Protein AF-A0A923D1Y5-F1 (afdb_monomer_lite)

Sequence (210 aa):
MLAHTSFVVGLPGESMETLEETKQFAGSLGSLYGYHFLAPFPGTTVREEVDRYDLEILTHDWSRYDANSAIVRTSALSPEQINAFVGEFEREINECWEKQVRGYHEKTNTYAEDLQVAGHFKMRFVYRLLSEDLIESLGSISLSGPALEDRGKIIEAAAEQLCLRLEAATDTDAALIYRTIRLFIDKGYINLRQDGKTLIWRWTHNNRVD

Secondary structure (DSSP, 8-state):
---EEEEEES-TT--HHHHHHHHHHHHHT-SEEEEEE----TTSHHHHTGGGSS-EE----GGG-SSSS--EE-SS--HHHHHHHHHHHHHHHHHHHHHHHHHHHHT-S-HHHHHHHHHHHHHHHHHHHHHTTHHHHH-EEE--SSPPS-HHHHHHHHHHHHHHHHHHHSS--HHHHHHHHHHHHHTTSEEEEEETTEEEEEE-S-TTT-

Radius of gyration: 24.77 Å; chains: 1; bounding box: 50×40×71 Å

pLDDT: mean 92.23, std 8.47, range [54.41, 98.19]

Foldseek 3Di:
DADEEEAEPQDFPDAPVVLVVVVVVVVVPRGHYAYFYDQQDPPDCCNVVVVVTQKDFQDPPPVPSPRLFHRMHGPHGDSVRRNVSRVVVVVVVVVVVVVLLVCLVVVNDDPVSVCVNLVVLLVVLVVCCVVVVLQQVQQKDFADDDDPPDPVVVVVVSLVSSLVSSVVVDPHDSVSSSVNSVVCVVQQQWDWDDDPRMIGIDGDPDSVPD

Structure (mmCIF, N/CA/C/O backbone):
data_AF-A0A923D1Y5-F1
#
_entry.id   AF-A0A923D1Y5-F1
#
loop_
_atom_site.group_PDB
_atom_site.id
_atom_site.type_symbol
_atom_site.label_atom_id
_atom_site.label_alt_id
_atom_site.label_comp_id
_atom_site.label_asym_id
_atom_site.label_entity_id
_atom_site.label_seq_id
_atom_site.pdbx_PDB_ins_code
_atom_site.Cartn_x
_atom_site.Cartn_y
_atom_site.Cartn_z
_atom_site.occupancy
_atom_site.B_iso_or_equiv
_atom_site.auth_seq_id
_atom_site.auth_comp_id
_atom_site.auth_asym_id
_atom_site.auth_atom_id
_atom_site.pdbx_PDB_model_num
ATOM 1 N N . MET A 1 1 ? -2.390 20.693 -6.293 1.00 56.69 1 MET A N 1
ATOM 2 C CA . MET A 1 1 ? -2.426 19.230 -6.487 1.00 56.69 1 MET A CA 1
ATOM 3 C C . MET A 1 1 ? -1.120 18.857 -7.160 1.00 56.69 1 MET A C 1
ATOM 5 O O . MET A 1 1 ? -0.858 19.407 -8.221 1.00 56.69 1 MET A O 1
ATOM 9 N N . LEU A 1 2 ? -0.272 18.056 -6.512 1.00 80.00 2 LEU A N 1
ATOM 10 C CA . LEU A 1 2 ? 0.917 17.502 -7.166 1.00 80.00 2 LEU A CA 1
ATOM 11 C C . LEU A 1 2 ? 0.462 16.360 -8.075 1.00 80.00 2 LEU A C 1
ATOM 13 O O . LEU A 1 2 ? -0.388 15.565 -7.675 1.00 80.00 2 LEU A O 1
ATOM 17 N N . ALA A 1 3 ? 0.974 16.315 -9.301 1.00 89.19 3 ALA A N 1
ATOM 18 C CA . ALA A 1 3 ? 0.728 15.189 -10.190 1.00 89.19 3 ALA A CA 1
ATOM 19 C C . ALA A 1 3 ? 1.466 13.947 -9.667 1.00 89.19 3 ALA A C 1
ATOM 21 O O . ALA A 1 3 ? 2.554 14.069 -9.098 1.00 89.19 3 ALA A O 1
ATOM 22 N N . HIS A 1 4 ? 0.861 12.778 -9.872 1.00 91.88 4 HIS A N 1
ATOM 23 C CA . HIS A 1 4 ? 1.494 11.480 -9.666 1.00 91.88 4 HIS A CA 1
ATOM 24 C C . HIS A 1 4 ? 1.732 10.860 -11.039 1.00 91.88 4 HIS A C 1
ATOM 26 O O . HIS A 1 4 ? 0.796 10.763 -11.834 1.00 91.88 4 HIS A O 1
ATOM 32 N N . THR A 1 5 ? 2.969 10.480 -11.325 1.00 94.81 5 THR A N 1
ATOM 33 C CA . THR A 1 5 ? 3.360 9.837 -12.579 1.00 94.81 5 THR A CA 1
ATOM 34 C C . THR A 1 5 ? 3.865 8.425 -12.306 1.00 94.81 5 THR A C 1
ATOM 36 O O . THR A 1 5 ? 4.404 8.126 -11.244 1.00 94.81 5 THR A O 1
ATOM 39 N N . SER A 1 6 ? 3.645 7.526 -13.257 1.00 95.12 6 SER A N 1
ATOM 40 C CA . SER A 1 6 ? 4.025 6.121 -13.135 1.00 95.12 6 SER A CA 1
ATOM 41 C C . SER A 1 6 ? 4.795 5.721 -14.378 1.00 95.12 6 SER A C 1
ATOM 43 O O . SER A 1 6 ? 4.352 5.992 -15.495 1.00 95.12 6 SER A O 1
ATOM 45 N N . PHE A 1 7 ? 5.932 5.071 -14.170 1.00 97.12 7 PHE A N 1
ATOM 46 C CA . PHE A 1 7 ? 6.800 4.557 -15.221 1.00 97.12 7 PHE A CA 1
ATOM 47 C C . PHE A 1 7 ? 6.816 3.034 -15.154 1.00 97.12 7 PHE A C 1
ATOM 49 O O . PHE A 1 7 ? 6.676 2.457 -14.076 1.00 97.12 7 PHE A O 1
ATOM 56 N N . VAL A 1 8 ? 6.954 2.377 -16.301 1.00 97.50 8 VAL A N 1
ATOM 57 C CA . VAL A 1 8 ? 7.008 0.913 -16.380 1.00 97.50 8 VAL A CA 1
ATOM 58 C C . VAL A 1 8 ? 8.407 0.504 -16.806 1.00 97.50 8 VAL A C 1
ATOM 60 O O . VAL A 1 8 ? 8.912 1.050 -17.779 1.00 97.50 8 VAL A O 1
ATOM 63 N N . VAL A 1 9 ? 8.995 -0.451 -16.088 1.00 98.12 9 VAL A N 1
ATOM 64 C CA . VAL A 1 9 ? 10.303 -1.052 -16.382 1.00 98.12 9 VAL A CA 1
ATOM 65 C C . VAL A 1 9 ? 10.142 -2.516 -16.800 1.00 98.12 9 VAL A C 1
ATOM 67 O O . VAL A 1 9 ? 9.154 -3.171 -16.464 1.00 98.12 9 VAL A O 1
ATOM 70 N N . GLY A 1 10 ? 11.119 -3.059 -17.511 1.00 96.75 10 GLY A N 1
ATOM 71 C CA . GLY A 1 10 ? 11.094 -4.376 -18.138 1.00 96.75 10 GLY A CA 1
ATOM 72 C C . GLY A 1 10 ? 10.307 -4.426 -19.449 1.00 96.75 10 GLY A C 1
ATOM 73 O O . GLY A 1 10 ? 9.784 -5.485 -19.789 1.00 96.75 10 GLY A O 1
ATOM 74 N N . LEU A 1 11 ? 10.162 -3.303 -20.163 1.00 97.56 11 LEU A N 1
ATOM 75 C CA . LEU A 1 11 ? 9.459 -3.268 -21.454 1.00 97.56 11 LEU A CA 1
ATOM 76 C C . LEU A 1 11 ? 10.272 -3.946 -22.581 1.00 97.56 11 LEU A C 1
ATOM 78 O O . LEU A 1 11 ? 11.498 -4.019 -22.491 1.00 97.56 11 LEU A O 1
ATOM 82 N N . PRO A 1 12 ? 9.625 -4.435 -23.664 1.00 97.25 12 PRO A N 1
ATOM 83 C CA . PRO A 1 12 ? 10.336 -5.014 -24.804 1.00 97.25 12 PRO A CA 1
ATOM 84 C C . PRO A 1 12 ? 11.435 -4.099 -25.352 1.00 97.25 12 PRO A C 1
ATOM 86 O O . PRO A 1 12 ? 11.162 -2.951 -25.703 1.00 97.25 12 PRO A O 1
ATOM 89 N N . GLY A 1 13 ? 12.652 -4.629 -25.483 1.00 96.44 13 GLY A N 1
ATOM 90 C CA . GLY A 1 13 ? 13.805 -3.902 -26.026 1.00 96.44 13 GLY A CA 1
ATOM 91 C C . GLY A 1 13 ? 14.433 -2.879 -25.074 1.00 96.44 13 GLY A C 1
ATOM 92 O O . GLY A 1 13 ? 15.349 -2.166 -25.478 1.00 96.44 13 GLY A O 1
ATOM 93 N N . GLU A 1 14 ? 13.962 -2.791 -23.828 1.00 97.88 14 GLU A N 1
ATOM 94 C CA . GLU A 1 14 ? 14.544 -1.907 -22.823 1.00 97.88 14 GLU A CA 1
ATOM 95 C C . GLU A 1 14 ? 15.965 -2.356 -22.441 1.00 97.88 14 GLU A C 1
ATOM 97 O O . GLU A 1 14 ? 16.265 -3.554 -22.351 1.00 97.88 14 GLU A O 1
ATOM 102 N N . SER A 1 15 ? 16.840 -1.375 -22.217 1.00 98.06 15 SER A N 1
ATOM 103 C CA . SER A 1 15 ? 18.241 -1.534 -21.831 1.00 98.06 15 SER A CA 1
ATOM 104 C C . SER A 1 15 ? 18.563 -0.703 -20.580 1.00 98.06 15 SER A C 1
ATOM 106 O O . SER A 1 15 ? 17.763 0.122 -20.134 1.00 98.06 15 SER A O 1
ATOM 108 N N . MET A 1 16 ? 19.762 -0.875 -20.011 1.00 97.81 16 MET A N 1
ATOM 109 C CA . MET A 1 16 ? 20.211 -0.020 -18.898 1.00 97.81 16 MET A CA 1
ATOM 110 C C . MET A 1 16 ? 20.292 1.463 -19.290 1.00 97.81 16 MET A C 1
ATOM 112 O O . MET A 1 16 ? 20.071 2.324 -18.446 1.00 97.81 16 MET A O 1
ATOM 116 N N . GLU A 1 17 ? 20.598 1.764 -20.555 1.00 98.19 17 GLU A N 1
ATOM 117 C CA . GLU A 1 17 ? 20.672 3.139 -21.062 1.00 98.19 17 GLU A CA 1
ATOM 118 C C . GLU A 1 17 ? 19.285 3.792 -21.062 1.00 98.19 17 GLU A C 1
ATOM 120 O O . GLU A 1 17 ? 19.114 4.873 -20.506 1.00 98.19 17 GLU A O 1
ATOM 125 N N . THR A 1 18 ? 18.265 3.098 -21.574 1.00 98.12 18 THR A N 1
ATOM 126 C CA . THR A 1 18 ? 16.892 3.627 -21.626 1.00 98.12 18 THR A CA 1
ATOM 127 C C . THR A 1 18 ? 16.240 3.719 -20.242 1.00 98.12 18 THR A C 1
ATOM 129 O O . THR A 1 18 ? 15.414 4.603 -20.000 1.00 98.12 18 THR A O 1
ATOM 132 N N . LEU A 1 19 ? 16.614 2.839 -19.303 1.00 97.88 19 LEU A N 1
ATOM 133 C CA . LEU A 1 19 ? 16.213 2.966 -17.896 1.00 97.88 19 LEU A CA 1
ATOM 134 C C . LEU A 1 19 ? 16.775 4.247 -17.268 1.00 97.88 19 LEU A C 1
ATOM 136 O O . LEU A 1 19 ? 16.053 4.969 -16.581 1.00 97.88 19 LEU A O 1
ATOM 140 N N . GLU A 1 20 ? 18.041 4.562 -17.537 1.00 97.56 20 GLU A N 1
ATOM 141 C CA . GLU A 1 20 ? 18.672 5.783 -17.038 1.00 97.56 20 GLU A CA 1
ATOM 142 C C . GLU A 1 20 ? 18.068 7.044 -17.682 1.00 97.56 20 GLU A C 1
ATOM 144 O O . GLU A 1 20 ? 17.786 8.018 -16.983 1.00 97.56 20 GLU A O 1
ATOM 149 N N . GLU A 1 21 ? 17.760 7.017 -18.982 1.00 98.06 21 GLU A N 1
ATOM 150 C CA . GLU A 1 21 ? 16.993 8.085 -19.642 1.00 98.06 21 GLU A CA 1
ATOM 151 C C . GLU A 1 21 ? 15.619 8.286 -18.983 1.00 98.06 21 GLU A C 1
ATOM 153 O O . GLU A 1 21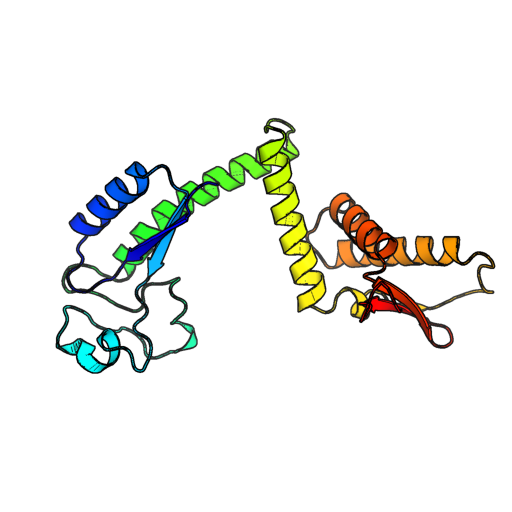 ? 15.200 9.420 -18.730 1.00 98.06 21 GLU A O 1
ATOM 158 N N . THR A 1 22 ? 14.935 7.189 -18.639 1.00 97.25 22 THR A N 1
ATOM 159 C CA . THR A 1 22 ? 13.650 7.229 -17.929 1.00 97.25 22 THR A CA 1
ATOM 160 C C . THR A 1 22 ? 13.806 7.838 -16.537 1.00 97.25 22 THR A C 1
ATOM 162 O O . THR A 1 22 ? 12.997 8.689 -16.165 1.00 97.25 22 THR A O 1
ATOM 165 N N . LYS A 1 23 ? 14.861 7.483 -15.790 1.00 96.31 23 LYS A N 1
ATOM 166 C CA . LYS A 1 23 ? 15.178 8.073 -14.477 1.00 96.31 23 LYS A CA 1
ATOM 167 C C . LYS A 1 23 ? 15.363 9.581 -14.565 1.00 96.31 23 LYS A C 1
ATOM 169 O O . LYS A 1 23 ? 14.758 10.329 -13.793 1.00 96.31 23 LYS A O 1
ATOM 174 N N . GLN A 1 24 ? 16.154 10.035 -15.533 1.00 97.06 24 GLN A N 1
ATOM 175 C CA . GLN A 1 24 ? 16.403 11.457 -15.758 1.00 97.06 24 GLN A CA 1
ATOM 176 C C . GLN A 1 24 ? 15.120 12.196 -16.142 1.00 97.06 24 GLN A C 1
ATOM 178 O O . GLN A 1 24 ? 14.827 13.262 -15.593 1.00 97.06 24 GLN A O 1
ATOM 183 N N . PHE A 1 25 ? 14.317 11.613 -17.035 1.00 97.25 25 PHE A N 1
ATOM 184 C CA . PHE A 1 25 ? 13.044 12.194 -17.435 1.00 97.25 25 PHE A CA 1
ATOM 185 C C . PHE A 1 25 ? 12.065 12.276 -16.260 1.00 97.25 25 PHE A C 1
ATOM 187 O O . PHE A 1 25 ? 11.550 13.360 -15.989 1.00 97.25 25 PHE A O 1
ATOM 194 N N . ALA A 1 26 ? 11.865 11.189 -15.513 1.00 95.50 26 ALA A N 1
ATOM 195 C CA . ALA A 1 26 ? 10.986 11.139 -14.347 1.00 95.50 26 ALA A CA 1
ATOM 196 C C . ALA A 1 26 ? 11.365 12.195 -13.295 1.00 95.50 26 ALA A C 1
ATOM 198 O O . ALA A 1 26 ? 10.513 12.972 -12.856 1.00 95.50 26 ALA A O 1
ATOM 199 N N . GLY A 1 27 ? 12.659 12.297 -12.969 1.00 93.31 27 GLY A N 1
ATOM 200 C CA . GLY A 1 27 ? 13.184 13.305 -12.045 1.00 93.31 27 GLY A CA 1
ATOM 201 C C . GLY A 1 27 ? 12.993 14.749 -12.526 1.00 93.31 27 GLY A C 1
ATOM 202 O O . GLY A 1 27 ? 12.816 15.654 -11.710 1.00 93.31 27 GLY A O 1
ATOM 203 N N . SER A 1 28 ? 12.963 14.979 -13.843 1.00 95.50 28 SER A N 1
ATOM 204 C CA . SER A 1 28 ? 12.782 16.313 -14.434 1.00 95.50 28 SER A CA 1
ATOM 205 C C . SER A 1 28 ? 11.349 16.858 -14.349 1.00 95.50 28 SER A C 1
ATOM 207 O O . SER A 1 28 ? 11.150 18.068 -14.459 1.00 95.50 28 SER A O 1
ATOM 209 N N . LEU A 1 29 ? 10.343 16.000 -14.130 1.00 94.25 29 LEU A N 1
ATOM 210 C CA . LEU A 1 29 ? 8.926 16.387 -14.193 1.00 94.25 29 LEU A CA 1
ATOM 211 C C . LEU A 1 29 ? 8.441 17.200 -12.986 1.00 94.25 29 LEU A C 1
ATOM 213 O O . LEU A 1 29 ? 7.374 17.813 -13.049 1.00 94.25 29 LEU A O 1
ATOM 217 N N . GLY A 1 30 ? 9.175 17.181 -11.868 1.00 89.25 30 GLY A N 1
ATOM 218 C CA . GLY A 1 30 ? 8.739 17.819 -10.620 1.00 89.25 30 GLY A CA 1
ATOM 219 C C . GLY A 1 30 ? 7.449 17.221 -10.031 1.00 89.25 30 GLY A C 1
ATOM 220 O O . GLY A 1 30 ? 6.784 17.862 -9.216 1.00 89.25 30 GLY A O 1
ATOM 221 N N . SER A 1 31 ? 7.069 16.014 -10.462 1.00 91.06 31 SER A N 1
ATOM 222 C CA . SER A 1 31 ? 5.936 15.238 -9.950 1.00 91.06 31 SER A CA 1
ATOM 223 C C . SER A 1 31 ? 6.387 14.222 -8.905 1.00 91.06 31 SER A C 1
ATOM 225 O O . SER A 1 31 ? 7.548 13.822 -8.885 1.00 91.06 31 SER A O 1
ATOM 227 N N . LEU A 1 32 ? 5.450 13.729 -8.093 1.00 89.12 32 LEU A N 1
ATOM 228 C CA . LEU A 1 32 ? 5.670 12.465 -7.392 1.00 89.12 32 LEU A CA 1
ATOM 229 C C . LEU A 1 32 ? 5.643 11.346 -8.432 1.00 89.12 32 LEU A C 1
ATOM 231 O O . LEU A 1 32 ? 4.767 11.355 -9.296 1.00 89.12 32 LEU A O 1
ATOM 235 N N . TYR A 1 33 ? 6.589 10.414 -8.374 1.00 94.19 33 TYR A N 1
ATOM 236 C CA . TYR A 1 33 ? 6.649 9.325 -9.340 1.00 94.19 33 TYR A CA 1
ATOM 237 C C . TYR A 1 33 ? 7.008 7.989 -8.706 1.00 94.19 33 TYR A C 1
ATOM 239 O O . TYR A 1 33 ? 7.434 7.939 -7.555 1.00 94.19 33 TYR A O 1
ATOM 247 N N . GLY A 1 34 ? 6.790 6.912 -9.454 1.00 95.00 34 GLY A N 1
ATOM 248 C CA . GLY A 1 34 ? 7.191 5.563 -9.080 1.00 95.00 34 GLY A CA 1
ATOM 249 C C . GLY A 1 34 ? 7.359 4.665 -10.299 1.00 95.00 34 GLY A C 1
ATOM 250 O O . GLY A 1 34 ? 6.894 4.996 -11.395 1.00 95.00 34 GLY A O 1
ATOM 251 N N . TYR A 1 35 ? 8.022 3.532 -10.090 1.00 96.88 35 TYR A N 1
ATOM 252 C CA . TYR A 1 35 ? 8.225 2.506 -11.106 1.00 96.88 35 TYR A CA 1
ATOM 253 C C . TYR A 1 35 ? 7.350 1.289 -10.820 1.00 96.88 35 TYR A C 1
ATOM 255 O O . TYR A 1 35 ? 7.176 0.897 -9.669 1.00 96.88 35 TYR A O 1
ATOM 263 N N . HIS A 1 36 ? 6.838 0.678 -11.880 1.00 97.19 36 HIS A N 1
ATOM 264 C CA . HIS A 1 36 ? 6.169 -0.614 -11.844 1.00 97.19 36 HIS A CA 1
ATOM 265 C C . HIS A 1 36 ? 6.858 -1.569 -12.807 1.00 97.19 36 HIS A C 1
ATOM 267 O O . HIS A 1 36 ? 7.295 -1.177 -13.887 1.00 97.19 36 HIS A O 1
ATOM 273 N N . PHE A 1 37 ? 6.930 -2.838 -12.435 1.00 98.12 37 PHE A N 1
ATOM 274 C CA . PHE A 1 37 ? 7.492 -3.864 -13.302 1.00 98.12 37 PHE A CA 1
ATOM 275 C C . PHE A 1 37 ? 6.450 -4.297 -14.329 1.00 98.12 37 PHE A C 1
ATOM 277 O O . PHE A 1 37 ? 5.272 -4.466 -14.001 1.00 98.12 37 PHE A O 1
ATOM 284 N N . LEU A 1 38 ? 6.872 -4.520 -15.573 1.00 97.88 38 LEU A N 1
ATOM 285 C CA . LEU A 1 38 ? 6.014 -5.128 -16.578 1.00 97.88 38 LEU A CA 1
ATOM 286 C C . LEU A 1 38 ? 5.562 -6.512 -16.089 1.00 97.88 38 LEU A C 1
ATOM 288 O O . LEU A 1 38 ? 6.369 -7.428 -15.923 1.00 97.88 38 LEU A O 1
ATOM 292 N N . ALA A 1 39 ? 4.249 -6.670 -15.933 1.00 97.31 39 ALA A N 1
ATOM 293 C CA . ALA A 1 39 ? 3.597 -7.942 -15.653 1.00 97.31 39 ALA A CA 1
ATOM 294 C C . ALA A 1 39 ? 2.682 -8.323 -16.836 1.00 97.31 39 ALA A C 1
ATOM 296 O O . ALA A 1 39 ? 1.572 -7.797 -16.947 1.00 97.31 39 ALA A O 1
ATOM 297 N N . PRO A 1 40 ? 3.120 -9.216 -17.748 1.00 96.38 40 PRO A N 1
ATOM 298 C CA . PRO A 1 40 ? 2.323 -9.638 -18.904 1.00 96.38 40 PRO A CA 1
ATOM 299 C C . PRO A 1 40 ? 1.125 -10.513 -18.498 1.00 96.38 40 PRO A C 1
ATOM 301 O O . PRO A 1 40 ? 1.198 -11.744 -18.507 1.00 96.38 40 PRO A O 1
ATOM 304 N N . PHE A 1 41 ? 0.009 -9.893 -18.115 1.00 95.75 41 PHE A N 1
ATOM 305 C CA . PHE A 1 41 ? -1.186 -10.616 -17.672 1.00 95.75 41 PHE A CA 1
ATOM 306 C C . PHE A 1 41 ? -1.819 -11.467 -18.791 1.00 95.75 41 PHE A C 1
ATOM 308 O O . PHE A 1 41 ? -1.736 -11.099 -19.968 1.00 95.75 41 PHE A O 1
ATOM 315 N N . PRO A 1 42 ? -2.488 -12.587 -18.450 1.00 93.31 42 PRO A N 1
ATOM 316 C CA . PRO A 1 42 ? -3.233 -13.402 -19.413 1.00 93.31 42 PRO A CA 1
ATOM 317 C C . PRO A 1 42 ? -4.227 -12.584 -20.237 1.00 93.31 42 PRO A C 1
ATOM 319 O O . PRO A 1 42 ? -4.926 -11.728 -19.694 1.00 93.31 42 PRO A O 1
ATOM 322 N N . GLY A 1 43 ? -4.307 -12.859 -21.540 1.00 95.31 43 GLY A N 1
ATOM 323 C CA . GLY A 1 43 ? -5.193 -12.148 -22.464 1.00 95.31 43 GLY A CA 1
ATOM 324 C C . GLY A 1 43 ? -4.670 -10.789 -22.942 1.00 95.31 43 GLY A C 1
ATOM 325 O O . GLY A 1 43 ? -5.335 -10.138 -23.746 1.00 95.31 43 GLY A O 1
ATOM 326 N N . THR A 1 44 ? -3.489 -10.351 -22.490 1.00 96.00 44 THR A N 1
ATOM 327 C CA . THR A 1 44 ? -2.814 -9.168 -23.048 1.00 96.00 44 THR A CA 1
ATOM 328 C C . THR A 1 44 ? -1.971 -9.548 -24.261 1.00 96.00 44 THR A C 1
ATOM 330 O O . THR A 1 44 ? -1.321 -10.589 -24.268 1.00 96.00 44 THR A O 1
ATOM 333 N N . THR A 1 45 ? -1.905 -8.681 -25.275 1.00 97.12 45 THR A N 1
ATOM 334 C CA . THR A 1 45 ? -1.103 -8.942 -26.486 1.00 97.12 45 THR A CA 1
ATOM 335 C C . THR A 1 45 ? 0.365 -9.223 -26.164 1.00 97.12 45 THR A C 1
ATOM 337 O O . THR A 1 45 ? 0.951 -10.134 -26.734 1.00 97.12 45 THR A O 1
ATOM 340 N N . VAL A 1 46 ? 0.947 -8.498 -25.202 1.00 95.81 46 VAL A N 1
ATOM 341 C CA . VAL A 1 46 ? 2.344 -8.697 -24.778 1.00 95.81 46 VAL A CA 1
ATOM 342 C C . VAL A 1 46 ? 2.596 -10.093 -24.191 1.00 95.81 46 VAL A C 1
ATOM 344 O O . VAL A 1 46 ? 3.701 -10.613 -24.309 1.00 95.81 46 VAL A O 1
ATOM 347 N N . ARG A 1 47 ? 1.579 -10.724 -23.587 1.00 96.12 47 ARG A N 1
ATOM 348 C CA . ARG A 1 47 ? 1.657 -12.099 -23.077 1.00 96.12 47 ARG A CA 1
ATOM 349 C C . ARG A 1 47 ? 1.397 -13.128 -24.169 1.00 96.12 47 ARG A C 1
ATOM 351 O O . ARG A 1 47 ? 2.176 -14.066 -24.298 1.00 96.12 47 ARG A O 1
ATOM 358 N N . GLU A 1 48 ? 0.299 -12.967 -24.905 1.00 97.25 48 GLU A N 1
ATOM 359 C CA . GLU A 1 48 ? -0.157 -13.949 -25.899 1.00 97.25 48 GLU A CA 1
ATOM 360 C C . GLU A 1 48 ? 0.782 -14.028 -27.108 1.00 97.25 48 GLU A C 1
ATOM 362 O O . GLU A 1 48 ? 0.902 -15.073 -27.741 1.00 97.25 48 GLU A O 1
ATOM 367 N N . GLU A 1 49 ? 1.481 -12.935 -27.409 1.00 97.00 49 GLU A N 1
ATOM 368 C CA . GLU A 1 49 ? 2.410 -12.838 -28.530 1.00 97.00 49 GLU A CA 1
ATOM 369 C C . GLU A 1 49 ? 3.852 -12.574 -28.069 1.00 97.00 49 GLU A C 1
ATOM 371 O O . GLU A 1 49 ? 4.613 -11.918 -28.777 1.00 97.00 49 GLU A O 1
ATOM 376 N N . VAL A 1 50 ? 4.238 -13.072 -26.885 1.00 96.56 50 VAL A N 1
ATOM 377 C CA . VAL A 1 50 ? 5.553 -12.798 -26.269 1.00 96.56 50 VAL A CA 1
ATOM 378 C C . VAL A 1 50 ? 6.732 -13.077 -27.211 1.00 96.56 50 VAL A C 1
ATOM 380 O O . VAL A 1 50 ? 7.640 -12.258 -27.290 1.00 96.56 50 VAL A O 1
ATOM 383 N N . ASP A 1 51 ? 6.665 -14.146 -28.011 1.00 96.19 51 ASP A N 1
ATOM 384 C CA . ASP A 1 51 ? 7.720 -14.545 -28.957 1.00 96.19 51 ASP A CA 1
ATOM 385 C C . ASP A 1 51 ? 7.979 -13.509 -30.071 1.00 96.19 51 ASP A C 1
ATOM 387 O O . ASP A 1 51 ? 8.981 -13.584 -30.783 1.00 96.19 51 ASP A O 1
ATOM 391 N N . ARG A 1 52 ? 7.068 -12.544 -30.267 1.00 97.56 52 ARG A N 1
ATOM 392 C CA . ARG A 1 52 ? 7.228 -11.440 -31.229 1.00 97.56 52 ARG A CA 1
ATOM 393 C C . ARG A 1 52 ? 7.996 -10.252 -30.655 1.00 97.56 52 ARG A C 1
ATOM 395 O O . ARG A 1 52 ? 8.306 -9.322 -31.401 1.00 97.56 52 ARG A O 1
ATOM 402 N N . TYR A 1 53 ? 8.252 -10.254 -29.354 1.00 97.50 53 TYR A N 1
ATOM 403 C CA . TYR A 1 53 ? 8.876 -9.169 -28.618 1.00 97.50 53 TYR A CA 1
ATOM 404 C C . TYR A 1 53 ? 10.234 -9.609 -28.077 1.00 97.50 53 TYR A C 1
ATOM 406 O O . TYR A 1 53 ? 10.496 -10.795 -27.901 1.00 97.50 53 TYR A O 1
ATOM 414 N N . ASP A 1 54 ? 11.097 -8.641 -27.770 1.00 97.81 54 ASP A N 1
ATOM 415 C CA . ASP A 1 54 ? 12.319 -8.904 -27.010 1.00 97.81 54 ASP A CA 1
ATOM 416 C C . ASP A 1 54 ? 11.990 -9.079 -25.518 1.00 97.81 54 ASP A C 1
ATOM 418 O O . ASP A 1 54 ? 12.276 -8.210 -24.693 1.00 97.81 54 ASP A O 1
ATOM 422 N N . LEU A 1 55 ? 11.286 -10.169 -25.206 1.00 97.94 55 LEU A N 1
ATOM 423 C CA . LEU A 1 55 ? 10.853 -10.534 -23.866 1.00 97.94 55 LEU A CA 1
ATOM 424 C C . LEU A 1 55 ? 10.868 -12.046 -23.668 1.00 97.94 55 LEU A C 1
ATOM 426 O O . LEU A 1 55 ? 10.385 -12.811 -24.495 1.00 97.94 55 LEU A O 1
ATOM 430 N N . GLU A 1 56 ? 11.307 -12.463 -22.489 1.00 97.88 56 GLU A N 1
ATOM 431 C CA . GLU A 1 56 ? 11.087 -13.809 -21.975 1.00 97.88 56 GLU A CA 1
ATOM 432 C C . GLU A 1 56 ? 10.397 -13.732 -20.618 1.00 97.88 56 GLU A C 1
ATOM 434 O O . GLU A 1 56 ? 10.804 -12.969 -19.741 1.00 97.88 56 GLU A O 1
ATOM 439 N N . ILE A 1 57 ? 9.351 -14.538 -20.442 1.00 97.75 57 ILE A N 1
ATOM 440 C CA . ILE A 1 57 ? 8.580 -14.600 -19.201 1.00 97.75 57 ILE A CA 1
ATOM 441 C C . ILE A 1 57 ? 9.128 -15.732 -18.337 1.00 97.75 57 ILE A C 1
ATOM 443 O O . ILE A 1 57 ? 9.134 -16.892 -18.738 1.00 97.75 57 ILE A O 1
ATOM 447 N N . LEU A 1 58 ? 9.573 -15.384 -17.132 1.00 97.69 58 LEU A N 1
ATOM 448 C CA . LEU A 1 58 ? 10.394 -16.243 -16.274 1.00 97.69 58 LEU A CA 1
ATOM 449 C C . LEU A 1 58 ? 9.577 -17.131 -15.330 1.00 97.69 58 LEU A C 1
ATOM 451 O O . LEU A 1 58 ? 10.122 -18.007 -14.659 1.00 97.69 58 LEU A O 1
ATOM 455 N N . THR A 1 59 ? 8.274 -16.885 -15.211 1.00 96.38 59 THR A N 1
ATOM 456 C CA . THR A 1 59 ? 7.398 -17.644 -14.320 1.00 96.38 59 THR A CA 1
ATOM 457 C C . THR A 1 59 ? 5.961 -17.663 -14.830 1.00 96.38 59 THR A C 1
ATOM 459 O O . THR A 1 59 ? 5.519 -16.757 -15.526 1.00 96.38 59 THR A O 1
ATOM 462 N N . HIS A 1 60 ? 5.232 -18.717 -14.470 1.00 95.00 60 HIS A N 1
ATOM 463 C CA . HIS A 1 60 ? 3.785 -18.851 -14.660 1.00 95.00 60 HIS A CA 1
ATOM 464 C C . HIS A 1 60 ? 3.048 -18.907 -13.311 1.00 95.00 60 HIS A C 1
ATOM 466 O O . HIS A 1 60 ? 1.865 -19.237 -13.258 1.00 95.00 60 HIS A O 1
ATOM 472 N N . ASP A 1 61 ? 3.753 -18.620 -12.214 1.00 95.69 61 ASP A N 1
ATOM 473 C CA . ASP A 1 61 ? 3.157 -18.491 -10.892 1.00 95.69 61 ASP A CA 1
ATOM 474 C C . ASP A 1 6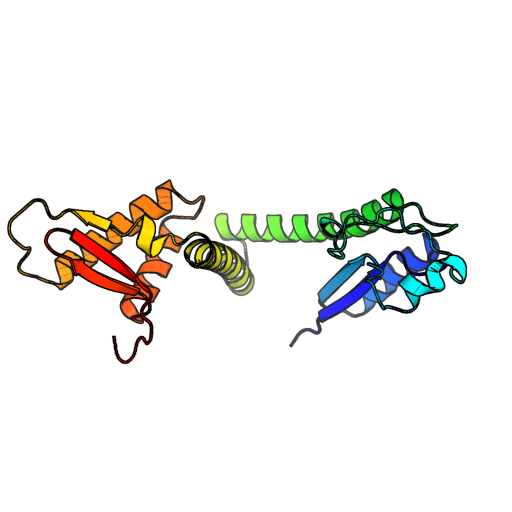1 ? 2.422 -17.152 -10.798 1.00 95.69 61 ASP A C 1
ATOM 476 O O . ASP A 1 61 ? 3.039 -16.095 -10.671 1.00 95.69 61 ASP A O 1
ATOM 480 N N . TRP A 1 62 ? 1.093 -17.203 -10.861 1.00 94.44 62 TRP A N 1
ATOM 481 C CA . TRP A 1 62 ? 0.231 -16.022 -10.837 1.00 94.44 62 TRP A CA 1
ATOM 482 C C . TRP A 1 62 ? 0.359 -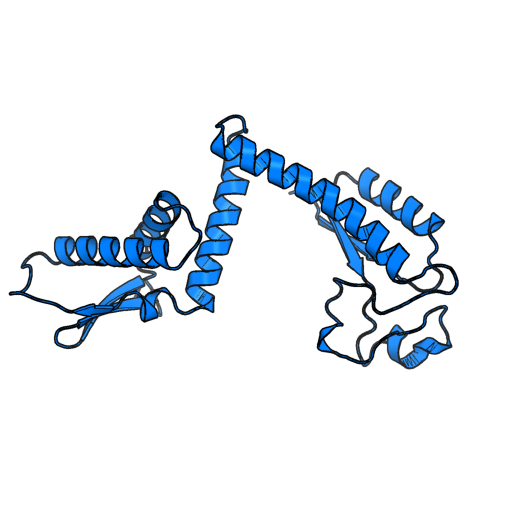15.187 -9.563 1.00 94.44 62 TRP A C 1
ATOM 484 O O . TRP A 1 62 ? 0.079 -13.992 -9.610 1.00 94.44 62 TRP A O 1
ATOM 494 N N . SER A 1 63 ? 0.821 -15.770 -8.451 1.00 94.31 63 SER A N 1
ATOM 495 C CA . SER A 1 63 ? 1.068 -15.013 -7.218 1.00 94.31 63 SER A CA 1
ATOM 496 C C . SER A 1 63 ? 2.195 -13.985 -7.368 1.00 94.31 63 SER A C 1
ATOM 498 O O . SER A 1 63 ? 2.259 -13.038 -6.592 1.00 94.31 63 SER A O 1
ATOM 500 N N . ARG A 1 64 ? 3.047 -14.137 -8.393 1.00 95.25 64 ARG A N 1
ATOM 501 C CA . ARG A 1 64 ? 4.159 -13.229 -8.702 1.00 95.25 64 ARG A CA 1
ATOM 502 C C . ARG A 1 64 ? 3.809 -12.123 -9.700 1.00 95.25 64 ARG A C 1
ATOM 504 O O . ARG A 1 64 ? 4.659 -11.293 -10.001 1.00 95.25 64 ARG A O 1
ATOM 511 N N . TYR A 1 65 ? 2.593 -12.100 -10.244 1.00 95.75 65 TYR A N 1
ATOM 512 C CA . TYR A 1 65 ? 2.148 -11.071 -11.192 1.00 95.75 65 TYR A CA 1
ATOM 513 C C . TYR A 1 65 ? 1.587 -9.853 -10.441 1.00 95.75 65 TYR A C 1
ATOM 515 O O . TYR A 1 65 ? 0.423 -9.488 -10.593 1.00 95.75 65 TYR A O 1
ATOM 523 N N . ASP A 1 66 ? 2.418 -9.245 -9.598 1.00 93.56 66 ASP A N 1
ATOM 524 C CA . ASP A 1 66 ? 2.055 -8.148 -8.691 1.00 93.56 66 ASP A CA 1
ATOM 525 C C . ASP A 1 66 ? 2.554 -6.767 -9.154 1.00 93.56 66 ASP A C 1
ATOM 527 O O . ASP A 1 66 ? 2.236 -5.760 -8.525 1.00 93.56 66 ASP A O 1
ATOM 531 N N . ALA A 1 67 ? 3.312 -6.727 -10.257 1.00 94.75 67 ALA A N 1
ATOM 532 C CA . ALA A 1 67 ? 4.002 -5.546 -10.782 1.00 94.75 67 ALA A CA 1
ATOM 533 C C . ALA A 1 67 ? 5.009 -4.900 -9.803 1.00 94.75 67 ALA A C 1
ATOM 535 O O . ALA A 1 67 ? 5.395 -3.746 -10.001 1.00 94.75 67 ALA A O 1
ATOM 536 N N . ASN A 1 68 ? 5.469 -5.654 -8.797 1.00 93.94 68 ASN A N 1
ATOM 537 C CA . ASN A 1 68 ? 6.430 -5.227 -7.772 1.00 93.94 68 ASN A CA 1
ATOM 538 C C . ASN A 1 68 ? 7.762 -5.989 -7.842 1.00 93.94 68 ASN A C 1
ATOM 540 O O . ASN A 1 68 ? 8.684 -5.695 -7.088 1.00 93.94 68 ASN A O 1
ATOM 544 N N . SER A 1 69 ? 7.877 -6.981 -8.725 1.00 95.56 69 SER A N 1
ATOM 545 C CA . SER A 1 69 ? 9.136 -7.679 -8.972 1.00 95.56 69 SER A CA 1
ATOM 546 C C . SER A 1 69 ? 9.288 -8.061 -10.439 1.00 95.56 69 SER A C 1
ATOM 548 O O . SER A 1 69 ? 8.307 -8.296 -11.149 1.00 95.56 69 SER A O 1
ATOM 550 N N . ALA A 1 70 ? 10.534 -8.147 -10.906 1.00 97.12 70 ALA A N 1
ATOM 551 C CA . ALA A 1 70 ? 10.801 -8.568 -12.274 1.00 97.12 70 ALA A CA 1
ATOM 552 C C . ALA A 1 70 ? 10.434 -10.050 -12.478 1.00 97.12 70 ALA A C 1
ATOM 554 O O . ALA A 1 70 ? 11.035 -10.955 -11.888 1.00 97.12 70 ALA A O 1
ATOM 555 N N . ILE A 1 71 ? 9.460 -10.294 -13.358 1.00 97.75 71 ILE A N 1
ATOM 556 C CA . ILE A 1 71 ? 9.069 -11.630 -13.845 1.00 97.75 71 ILE A CA 1
ATOM 557 C C . ILE A 1 71 ? 9.374 -11.832 -15.334 1.00 97.75 71 ILE A C 1
ATOM 559 O O . ILE A 1 71 ? 9.003 -12.854 -15.915 1.00 97.75 71 ILE A O 1
ATOM 563 N N . VAL A 1 72 ? 10.049 -10.861 -15.944 1.00 97.62 72 VAL A N 1
ATOM 564 C CA . VAL A 1 72 ? 10.476 -10.873 -17.342 1.00 97.62 72 VAL A CA 1
ATOM 565 C C . VAL A 1 72 ? 11.955 -10.521 -17.454 1.00 97.62 72 VAL A C 1
ATOM 567 O O . VAL A 1 72 ? 12.534 -9.943 -16.531 1.00 97.62 72 VAL A O 1
ATOM 570 N N . ARG A 1 73 ? 12.549 -10.844 -18.600 1.00 97.88 73 ARG A N 1
ATOM 571 C CA . ARG A 1 73 ? 13.847 -10.319 -19.035 1.00 97.88 73 ARG A CA 1
ATOM 572 C C . ARG A 1 73 ? 13.789 -9.883 -20.493 1.00 97.88 73 ARG A C 1
ATOM 574 O O . ARG A 1 73 ? 12.973 -10.418 -21.242 1.00 97.88 73 ARG A O 1
ATOM 581 N N . THR A 1 74 ? 14.673 -8.973 -20.882 1.00 98.12 74 THR A N 1
ATOM 582 C CA . THR A 1 74 ? 14.930 -8.631 -22.291 1.00 98.12 74 THR A CA 1
ATOM 583 C C . THR A 1 74 ? 16.267 -9.241 -22.719 1.00 98.12 74 THR A C 1
ATOM 585 O O . THR A 1 74 ? 17.003 -9.792 -21.893 1.00 98.12 74 THR A O 1
ATOM 588 N N . SER A 1 75 ? 16.628 -9.136 -23.997 1.00 97.44 75 SER A N 1
ATOM 589 C CA . SER A 1 75 ? 17.971 -9.499 -24.465 1.00 97.44 75 SER A CA 1
ATOM 590 C C . SER A 1 75 ? 19.084 -8.664 -23.815 1.00 97.44 75 SER A C 1
ATOM 592 O O . SER A 1 75 ? 20.218 -9.135 -23.711 1.00 97.44 75 SER A O 1
ATOM 594 N N . ALA A 1 76 ? 18.767 -7.445 -23.361 1.00 97.94 76 ALA A N 1
ATOM 595 C CA . ALA A 1 76 ? 19.718 -6.476 -22.818 1.00 97.94 76 ALA A CA 1
ATOM 596 C C . ALA A 1 76 ? 19.651 -6.305 -21.287 1.00 97.94 76 ALA A C 1
ATOM 598 O O . ALA A 1 76 ? 20.580 -5.739 -20.707 1.00 97.94 76 ALA A O 1
ATOM 599 N N . LEU A 1 77 ? 18.584 -6.775 -20.631 1.00 97.69 77 LEU A N 1
ATOM 600 C CA . LEU A 1 77 ? 18.357 -6.624 -19.192 1.00 97.69 77 LEU A CA 1
ATOM 601 C C . LEU A 1 77 ? 17.986 -7.943 -18.525 1.00 97.69 77 LEU A C 1
ATOM 603 O O . LEU A 1 77 ? 16.990 -8.585 -18.867 1.00 97.69 77 LEU A O 1
ATOM 607 N N . SER A 1 78 ? 18.748 -8.291 -17.490 1.00 98.06 78 SER A N 1
ATOM 608 C CA . SER A 1 78 ? 18.395 -9.359 -16.560 1.00 98.06 78 SER A CA 1
ATOM 609 C C . SER A 1 78 ? 17.335 -8.889 -15.548 1.00 98.06 78 SER A C 1
ATOM 611 O O . SER A 1 78 ? 17.260 -7.695 -15.235 1.00 98.06 78 SER A O 1
ATOM 613 N N . PRO A 1 79 ? 16.535 -9.805 -14.970 1.00 97.62 79 PRO A N 1
ATOM 614 C CA . PRO A 1 79 ? 15.567 -9.446 -13.935 1.00 97.62 79 PRO A CA 1
ATOM 615 C C . PRO A 1 79 ? 16.250 -8.841 -12.697 1.00 97.62 79 PRO A C 1
ATOM 617 O O . PRO A 1 79 ? 15.683 -7.966 -12.047 1.00 97.62 79 PRO A O 1
ATOM 620 N N . GLU A 1 80 ? 17.480 -9.248 -12.372 1.00 98.19 80 GLU A N 1
ATOM 621 C CA . GLU A 1 80 ? 18.267 -8.674 -11.274 1.00 98.19 80 GLU A CA 1
ATOM 622 C C . GLU A 1 80 ? 18.626 -7.210 -11.533 1.00 98.19 80 GLU A C 1
ATOM 624 O O . GLU A 1 80 ? 18.560 -6.409 -10.607 1.00 98.19 80 GLU A O 1
ATOM 629 N N . GLN A 1 81 ? 18.966 -6.843 -12.773 1.00 98.19 81 GLN A N 1
ATOM 630 C CA . GLN A 1 81 ? 19.260 -5.453 -13.135 1.00 98.19 81 GLN A CA 1
ATOM 631 C C . GLN A 1 81 ? 18.015 -4.570 -13.016 1.00 98.19 81 GLN A C 1
ATOM 633 O O . GLN A 1 81 ? 18.093 -3.486 -12.442 1.00 98.19 81 GLN A O 1
ATOM 638 N N . ILE A 1 82 ? 16.859 -5.060 -13.480 1.00 98.00 82 ILE A N 1
ATOM 639 C CA . ILE A 1 82 ? 15.580 -4.342 -13.364 1.00 98.00 82 ILE A CA 1
ATOM 640 C C . ILE A 1 82 ? 15.218 -4.149 -11.881 1.00 98.00 82 ILE A C 1
ATOM 642 O O . ILE A 1 82 ? 14.908 -3.037 -11.455 1.00 98.00 82 ILE A O 1
ATOM 646 N N . ASN A 1 83 ? 15.320 -5.209 -11.068 1.00 98.19 83 ASN A N 1
ATOM 647 C CA . ASN A 1 83 ? 15.074 -5.126 -9.624 1.00 98.19 83 ASN A CA 1
ATOM 648 C C . ASN A 1 83 ? 16.065 -4.184 -8.922 1.00 98.19 83 ASN A C 1
ATOM 650 O O . ASN A 1 83 ? 15.669 -3.430 -8.038 1.00 98.19 83 ASN A O 1
ATOM 654 N N . ALA A 1 84 ? 17.346 -4.207 -9.300 1.00 97.88 84 ALA A N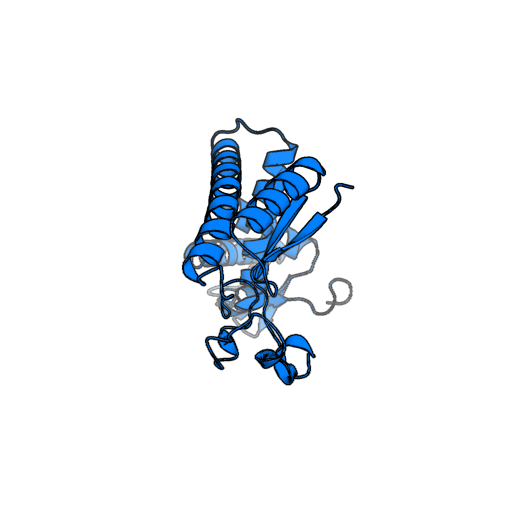 1
ATOM 655 C CA . ALA A 1 84 ? 18.361 -3.339 -8.714 1.00 97.88 84 ALA A CA 1
ATOM 656 C C . ALA A 1 84 ? 18.098 -1.857 -9.018 1.00 97.88 84 ALA A C 1
ATOM 658 O O . ALA A 1 84 ? 18.242 -1.032 -8.116 1.00 97.88 84 ALA A O 1
ATOM 659 N N . PHE A 1 85 ? 17.676 -1.540 -10.247 1.00 97.62 85 PHE A N 1
ATOM 660 C CA . PHE A 1 85 ? 17.306 -0.187 -10.659 1.00 97.62 85 PHE A CA 1
ATOM 661 C C . PHE A 1 85 ? 16.129 0.355 -9.835 1.00 97.62 85 PHE A C 1
ATOM 663 O O . PHE A 1 85 ? 16.244 1.413 -9.217 1.00 97.62 85 PHE A O 1
ATOM 670 N N . VAL A 1 86 ? 15.020 -0.391 -9.753 1.00 97.31 86 VAL A N 1
ATOM 671 C CA . VAL A 1 86 ? 13.854 0.034 -8.955 1.00 97.31 86 VAL A CA 1
ATOM 672 C C . VAL A 1 86 ? 14.201 0.084 -7.467 1.00 97.31 86 VAL A C 1
ATOM 674 O O . VAL A 1 86 ? 13.858 1.045 -6.784 1.00 97.31 86 VAL A O 1
ATOM 677 N N . GLY A 1 87 ? 14.956 -0.896 -6.970 1.00 96.75 87 GLY A N 1
ATOM 678 C CA . GLY A 1 87 ? 15.384 -0.945 -5.577 1.00 96.75 87 GLY A CA 1
ATOM 679 C C . GLY A 1 87 ? 16.304 0.212 -5.172 1.00 96.75 87 GLY A C 1
ATOM 680 O O . GLY A 1 87 ? 16.337 0.574 -4.001 1.00 96.75 87 GLY A O 1
ATOM 681 N N . GLU A 1 88 ? 17.068 0.808 -6.094 1.00 95.19 88 GLU A N 1
ATOM 682 C CA . GLU A 1 88 ? 17.826 2.040 -5.827 1.00 95.19 88 GLU A CA 1
ATOM 683 C C . GLU A 1 88 ? 16.902 3.221 -5.558 1.00 95.19 88 GLU A C 1
ATOM 685 O O . GLU A 1 88 ? 17.043 3.888 -4.535 1.00 95.19 88 GLU A O 1
ATOM 690 N N . PHE A 1 89 ? 15.907 3.409 -6.417 1.00 93.81 89 PHE A N 1
ATOM 691 C CA . PHE A 1 89 ? 14.894 4.437 -6.241 1.00 93.81 89 PHE A CA 1
ATOM 692 C C . PHE A 1 89 ? 14.086 4.251 -4.944 1.00 93.81 89 PHE A C 1
ATOM 694 O O . PHE A 1 89 ? 13.871 5.202 -4.192 1.00 93.81 89 PHE A O 1
ATOM 701 N N . GLU A 1 90 ? 13.682 3.018 -4.632 1.00 93.44 90 GLU A N 1
ATOM 702 C CA . GLU A 1 90 ? 12.971 2.714 -3.387 1.00 93.44 90 GLU A CA 1
ATOM 703 C C . GLU A 1 90 ? 13.818 3.001 -2.143 1.00 93.44 90 GLU A C 1
ATOM 705 O O . GLU A 1 90 ? 13.283 3.478 -1.141 1.00 93.44 90 GLU A O 1
ATOM 710 N N . ARG A 1 91 ? 15.137 2.758 -2.190 1.00 94.75 91 ARG A N 1
ATOM 711 C CA . ARG A 1 91 ? 16.043 3.121 -1.088 1.00 94.75 91 ARG A CA 1
ATOM 712 C C . ARG A 1 91 ? 16.051 4.626 -0.842 1.00 94.75 91 ARG A C 1
ATOM 714 O O . ARG A 1 91 ? 15.896 5.028 0.305 1.00 94.75 91 ARG A O 1
ATOM 721 N N . GLU A 1 92 ? 16.154 5.447 -1.886 1.00 91.06 92 GLU A N 1
ATOM 722 C CA . GLU A 1 92 ? 16.130 6.913 -1.748 1.00 91.06 92 GLU A CA 1
ATOM 723 C C . GLU A 1 92 ? 14.819 7.410 -1.113 1.00 91.06 92 GLU A C 1
ATOM 725 O O . GLU A 1 92 ? 14.825 8.259 -0.214 1.00 91.06 92 GLU A O 1
ATOM 730 N N . ILE A 1 93 ? 13.680 6.847 -1.537 1.00 90.56 93 ILE A N 1
ATOM 731 C CA . ILE A 1 93 ? 12.375 7.155 -0.937 1.00 90.56 93 ILE A CA 1
ATOM 732 C C . ILE A 1 93 ? 12.339 6.730 0.529 1.00 90.56 93 ILE A C 1
ATOM 734 O O . ILE A 1 93 ? 11.897 7.509 1.378 1.00 90.56 93 ILE A O 1
ATOM 738 N N . ASN A 1 94 ? 12.789 5.513 0.834 1.00 92.56 94 ASN A N 1
ATOM 739 C CA . ASN A 1 94 ? 12.776 4.980 2.191 1.00 92.56 94 ASN A CA 1
ATOM 740 C C . ASN A 1 94 ? 13.668 5.800 3.125 1.00 92.56 94 ASN A C 1
ATOM 742 O O . ASN A 1 94 ? 13.237 6.126 4.224 1.00 92.56 94 ASN A O 1
ATOM 746 N N . GLU A 1 95 ? 14.851 6.225 2.685 1.00 94.44 95 GLU A N 1
ATOM 747 C CA . GLU A 1 95 ? 15.725 7.111 3.461 1.00 94.44 95 GLU A CA 1
ATOM 748 C C . GLU A 1 95 ? 15.054 8.465 3.750 1.00 94.44 95 GLU A C 1
ATOM 750 O O . GLU A 1 95 ? 15.112 8.978 4.874 1.00 94.44 95 GLU A O 1
ATOM 755 N N . CYS A 1 96 ? 14.365 9.042 2.758 1.00 90.94 96 CYS A N 1
ATOM 756 C CA . CYS A 1 96 ? 13.588 10.268 2.940 1.00 90.94 96 CYS A CA 1
ATOM 757 C C . CYS A 1 96 ? 12.440 10.070 3.943 1.00 90.94 96 CYS A C 1
ATOM 759 O O . CYS A 1 96 ? 12.227 10.906 4.827 1.00 90.94 96 CYS A O 1
ATOM 761 N N . TRP A 1 97 ? 11.728 8.947 3.842 1.00 93.94 97 TRP A N 1
ATOM 762 C CA . TRP A 1 97 ? 10.665 8.574 4.767 1.00 93.94 97 TRP A CA 1
ATOM 763 C C . TRP A 1 97 ? 11.188 8.364 6.193 1.00 93.94 97 TRP A C 1
ATOM 765 O O . TRP A 1 97 ? 10.654 8.947 7.135 1.00 93.94 97 TRP A O 1
ATOM 775 N N . GLU A 1 98 ? 12.273 7.612 6.373 1.00 95.12 98 GLU A N 1
ATOM 776 C CA . GLU A 1 98 ? 12.910 7.382 7.673 1.00 95.12 98 GLU A CA 1
ATOM 777 C C . GLU A 1 98 ? 13.373 8.687 8.321 1.00 95.12 98 GLU A C 1
ATOM 779 O O . GLU A 1 98 ? 13.238 8.869 9.535 1.00 95.12 98 GLU A O 1
ATOM 784 N N . LYS A 1 99 ? 13.886 9.627 7.521 1.00 95.31 99 LYS A N 1
ATOM 785 C CA . LYS A 1 99 ? 14.237 10.967 7.993 1.00 95.31 99 LYS A CA 1
ATOM 786 C C . LYS A 1 99 ? 13.008 11.726 8.497 1.00 95.31 99 LYS A C 1
ATOM 788 O O . LYS A 1 99 ? 13.082 12.312 9.575 1.00 95.31 99 LYS A O 1
ATOM 793 N N . GLN A 1 100 ? 11.892 11.691 7.768 1.00 94.31 100 GLN A N 1
ATOM 794 C CA . GLN A 1 100 ? 10.638 12.315 8.207 1.00 94.31 100 GLN A CA 1
ATOM 795 C C . GLN A 1 100 ? 10.099 11.656 9.481 1.00 94.31 100 GLN A C 1
ATOM 797 O O . GLN A 1 100 ? 9.708 12.353 10.414 1.00 94.31 100 GLN A O 1
ATOM 802 N N . VAL A 1 101 ? 10.126 10.327 9.580 1.00 94.44 101 VAL A N 1
ATOM 803 C CA . VAL A 1 101 ? 9.705 9.613 10.796 1.00 94.44 101 VAL A CA 1
ATOM 804 C C . VAL A 1 101 ? 10.585 9.997 11.986 1.00 94.44 101 VAL A C 1
ATOM 806 O O . VAL A 1 101 ? 10.077 10.294 13.066 1.00 94.44 101 VAL A O 1
ATOM 809 N N . ARG A 1 102 ? 11.906 10.068 11.802 1.00 95.81 102 ARG A N 1
ATOM 810 C CA . ARG A 1 102 ? 12.825 10.516 12.855 1.00 95.81 102 ARG A CA 1
ATOM 811 C C . ARG A 1 102 ? 12.527 11.946 13.292 1.00 95.81 102 ARG A C 1
ATOM 813 O O . ARG A 1 102 ? 12.404 12.202 14.488 1.00 95.81 102 ARG A O 1
ATOM 820 N N . GLY A 1 103 ? 12.347 12.856 12.337 1.00 95.44 103 GLY A N 1
ATOM 821 C CA . GLY A 1 103 ? 12.038 14.249 12.636 1.00 95.44 103 GLY A CA 1
ATOM 822 C C . GLY A 1 103 ? 10.681 14.448 13.316 1.00 95.44 103 GLY A C 1
ATOM 823 O O . GLY A 1 103 ? 10.545 15.366 14.124 1.00 95.44 103 GLY A O 1
ATOM 824 N N . TYR A 1 104 ? 9.720 13.547 13.092 1.00 93.50 104 TYR A N 1
ATOM 825 C CA . TYR A 1 104 ? 8.445 13.518 13.815 1.00 93.50 104 TYR A CA 1
ATOM 826 C C . TYR A 1 104 ? 8.657 13.223 15.306 1.00 93.50 104 TYR A C 1
ATOM 828 O O . TYR A 1 104 ? 8.128 13.919 16.174 1.00 93.50 104 TYR A O 1
ATOM 836 N N . HIS A 1 105 ? 9.482 12.222 15.627 1.00 90.38 105 HIS A N 1
ATOM 837 C CA . HIS A 1 105 ? 9.787 11.867 17.016 1.00 90.38 105 HIS A CA 1
ATOM 838 C C . HIS A 1 105 ? 10.667 12.912 17.716 1.00 90.38 105 HIS A C 1
ATOM 840 O O . HIS A 1 105 ? 10.449 13.223 18.889 1.00 90.38 105 HIS A O 1
ATOM 846 N N . GLU A 1 106 ? 11.633 13.484 16.998 1.00 95.62 106 GLU A N 1
ATOM 847 C CA . GLU A 1 106 ? 12.559 14.500 17.514 1.00 95.62 106 GLU A CA 1
ATOM 848 C C . GLU A 1 106 ? 11.970 15.922 17.510 1.00 95.62 106 GLU A C 1
ATOM 850 O O . GLU A 1 106 ? 12.582 16.838 18.060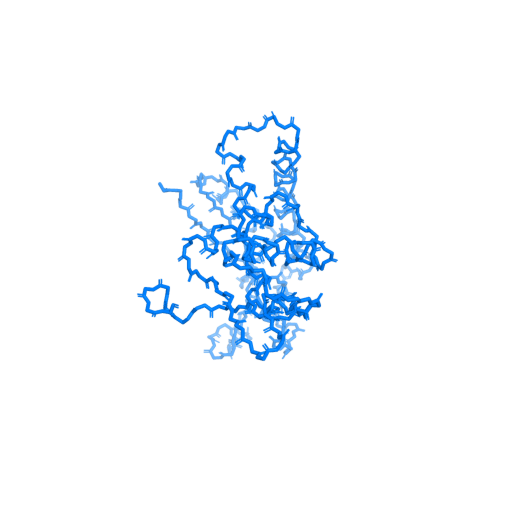 1.00 95.62 106 GLU A O 1
ATOM 855 N N . LYS A 1 107 ? 10.769 16.110 16.942 1.00 94.25 107 LYS A N 1
ATOM 856 C CA . LYS A 1 107 ? 10.079 17.405 16.786 1.00 94.25 107 LYS A CA 1
ATOM 857 C C . LYS A 1 107 ? 10.881 18.423 15.966 1.00 94.25 107 LYS A C 1
ATOM 859 O O . LYS A 1 107 ? 10.923 19.607 16.303 1.00 94.25 107 LYS A O 1
ATOM 864 N N . THR A 1 108 ? 11.533 17.958 14.905 1.00 96.56 108 THR A N 1
ATOM 865 C CA . THR A 1 108 ? 12.364 18.776 14.002 1.00 96.56 108 THR A CA 1
ATOM 866 C C . THR A 1 108 ? 11.732 19.004 12.627 1.00 96.56 108 THR A C 1
ATOM 868 O O . THR A 1 108 ? 12.199 19.863 11.881 1.00 96.56 108 THR A O 1
ATOM 871 N N . ASN A 1 109 ? 10.662 18.276 12.307 1.00 96.19 109 ASN A N 1
ATOM 872 C CA . ASN A 1 109 ? 9.881 18.429 11.083 1.00 96.19 109 ASN A CA 1
ATOM 873 C C . ASN A 1 109 ? 9.035 19.710 11.053 1.00 96.19 109 ASN A C 1
ATOM 875 O O . ASN A 1 109 ? 8.728 20.336 12.071 1.00 96.19 109 ASN A O 1
ATOM 879 N N . THR A 1 110 ? 8.572 20.059 9.855 1.00 95.88 110 THR A N 1
ATOM 880 C CA . THR A 1 110 ? 7.469 21.000 9.670 1.00 95.88 110 THR A CA 1
ATOM 881 C C . THR A 1 110 ? 6.130 20.380 10.083 1.00 95.88 110 THR A C 1
ATOM 883 O O . THR A 1 110 ? 5.934 19.167 10.061 1.00 95.88 110 THR A O 1
ATOM 886 N N . TYR A 1 111 ? 5.142 21.231 10.373 1.00 93.44 111 TYR A N 1
ATOM 887 C CA . TYR A 1 111 ? 3.783 20.780 10.691 1.00 93.44 111 TYR A CA 1
ATOM 888 C C . TYR A 1 111 ? 3.153 19.913 9.583 1.00 93.44 111 TYR A C 1
ATOM 890 O O . TYR A 1 111 ? 2.411 18.977 9.872 1.00 93.44 111 TYR A O 1
ATOM 898 N N . ALA A 1 112 ? 3.435 20.219 8.313 1.00 92.88 112 ALA A N 1
ATOM 899 C CA . ALA A 1 112 ? 2.894 19.463 7.186 1.00 92.88 112 ALA A CA 1
ATOM 900 C C . ALA A 1 112 ? 3.473 18.039 7.118 1.00 92.88 112 ALA A C 1
ATOM 902 O O . ALA A 1 112 ? 2.713 17.090 6.933 1.00 92.88 112 ALA A O 1
ATOM 903 N N . GLU A 1 113 ? 4.783 17.889 7.322 1.00 93.00 113 GLU A N 1
ATOM 904 C CA . GLU A 1 113 ? 5.457 16.584 7.380 1.00 93.00 113 GLU A CA 1
ATOM 905 C C . GLU A 1 113 ? 4.942 15.758 8.565 1.00 93.00 113 GLU A C 1
ATOM 907 O O . GLU A 1 113 ? 4.607 14.585 8.409 1.00 93.00 113 GLU A O 1
ATOM 912 N N . ASP A 1 114 ? 4.751 16.384 9.730 1.00 93.56 114 ASP A N 1
ATOM 913 C CA . ASP A 1 114 ? 4.190 15.697 10.896 1.00 93.56 114 ASP A CA 1
ATOM 914 C C . ASP A 1 114 ? 2.773 15.170 10.654 1.00 93.56 114 ASP A C 1
ATOM 916 O O . ASP A 1 114 ? 2.426 14.074 11.103 1.00 93.56 114 ASP A O 1
ATOM 920 N N . LEU A 1 115 ? 1.945 15.920 9.920 1.00 92.31 115 LEU A N 1
ATOM 921 C CA . LEU A 1 115 ? 0.621 15.452 9.516 1.00 92.31 115 LEU A CA 1
ATOM 922 C C . LEU A 1 115 ? 0.696 14.257 8.560 1.00 92.31 115 LEU A C 1
ATOM 924 O O . LEU A 1 115 ? -0.138 13.355 8.665 1.00 92.31 115 LEU A O 1
ATOM 928 N N . GLN A 1 116 ? 1.671 14.228 7.649 1.00 91.88 116 GLN A N 1
ATOM 929 C CA . GLN A 1 116 ? 1.874 13.097 6.741 1.00 91.88 116 GLN A CA 1
ATOM 930 C C . GLN A 1 116 ? 2.307 11.846 7.508 1.00 91.88 116 GLN A C 1
ATOM 932 O O . GLN A 1 116 ? 1.703 10.785 7.332 1.00 91.88 116 GLN A O 1
ATOM 937 N N . VAL A 1 117 ? 3.275 11.983 8.417 1.00 93.25 117 VAL A N 1
ATOM 938 C CA . VAL A 1 117 ? 3.760 10.878 9.252 1.00 93.25 117 VAL A CA 1
ATOM 939 C C . VAL A 1 117 ? 2.647 10.341 10.156 1.00 93.25 117 VAL A C 1
ATOM 941 O O . VAL A 1 117 ? 2.356 9.142 10.151 1.00 93.25 117 VAL A O 1
ATOM 944 N N . ALA A 1 118 ? 1.941 11.221 10.871 1.00 91.25 118 ALA A N 1
ATOM 945 C CA . ALA A 1 118 ? 0.811 10.828 11.710 1.00 91.25 118 ALA A CA 1
ATOM 946 C C . ALA A 1 118 ? -0.321 10.178 10.894 1.00 91.25 118 ALA A C 1
ATOM 948 O O . ALA A 1 118 ? -0.929 9.200 11.336 1.00 91.25 118 ALA A O 1
ATOM 949 N N . GLY A 1 119 ? -0.597 10.702 9.696 1.00 92.50 119 GLY A N 1
ATOM 950 C CA . GLY A 1 119 ? -1.580 10.152 8.766 1.00 92.50 119 GLY A CA 1
ATOM 951 C C . GLY A 1 119 ? -1.231 8.736 8.311 1.00 92.50 119 GLY A C 1
ATOM 952 O O . GLY A 1 119 ? -2.105 7.868 8.325 1.00 92.50 119 GLY A O 1
ATOM 953 N N . HIS A 1 120 ? 0.036 8.481 7.979 1.00 93.38 120 HIS A N 1
ATOM 954 C CA . HIS A 1 120 ? 0.531 7.158 7.597 1.00 93.38 120 HIS A CA 1
ATOM 955 C C . HIS A 1 120 ? 0.317 6.127 8.712 1.00 93.38 120 HIS A C 1
ATOM 957 O O . HIS A 1 120 ? -0.321 5.096 8.489 1.00 93.38 120 HIS A O 1
ATOM 963 N N . PHE A 1 121 ? 0.784 6.418 9.932 1.00 93.25 121 PHE A N 1
ATOM 964 C CA . PHE A 1 121 ? 0.625 5.495 11.060 1.00 93.25 121 PHE A CA 1
ATOM 965 C C . PHE A 1 121 ? -0.846 5.265 11.408 1.00 93.25 121 PHE A C 1
ATOM 967 O O . PHE A 1 121 ? -1.254 4.127 11.647 1.00 93.25 121 PHE A O 1
ATOM 974 N N . LYS A 1 122 ? -1.671 6.321 11.364 1.00 93.94 122 LYS A N 1
ATOM 975 C CA . LYS A 1 122 ? -3.117 6.199 11.567 1.00 93.94 122 LYS A CA 1
ATOM 976 C C . LYS A 1 122 ? -3.753 5.283 10.526 1.00 93.94 122 LYS A C 1
ATOM 978 O O . LYS A 1 122 ? -4.544 4.423 10.894 1.00 93.94 122 LYS A O 1
ATOM 983 N N . MET A 1 123 ? -3.429 5.465 9.245 1.00 95.06 123 MET A N 1
ATOM 984 C CA . MET A 1 123 ? -3.981 4.648 8.164 1.00 95.06 123 MET A CA 1
ATOM 985 C C . MET A 1 123 ? -3.609 3.176 8.345 1.00 95.06 123 MET A C 1
ATOM 987 O O . MET A 1 123 ? -4.486 2.318 8.285 1.00 95.06 123 MET A O 1
ATOM 991 N N . ARG A 1 124 ? -2.334 2.886 8.637 1.00 94.81 124 ARG A N 1
ATOM 992 C CA . ARG A 1 124 ? -1.856 1.520 8.888 1.00 94.81 124 ARG A CA 1
ATOM 993 C C . ARG A 1 124 ? -2.578 0.876 10.071 1.00 94.81 124 ARG A C 1
ATOM 995 O O . ARG A 1 124 ? -3.012 -0.267 9.968 1.00 94.81 124 ARG A O 1
ATOM 1002 N N . PHE A 1 125 ? -2.745 1.613 11.166 1.00 95.88 125 PHE A N 1
ATOM 1003 C CA . PHE A 1 125 ? -3.489 1.140 12.331 1.00 95.88 125 PHE A CA 1
ATOM 1004 C C . PHE A 1 125 ? -4.960 0.852 11.997 1.00 95.88 125 PHE A C 1
ATOM 1006 O O . PHE A 1 125 ? -5.448 -0.238 12.276 1.00 95.88 125 PHE A O 1
ATOM 1013 N N . VAL A 1 126 ? -5.657 1.788 11.343 1.00 95.88 126 VAL A N 1
ATOM 1014 C CA . VAL A 1 126 ? -7.071 1.620 10.965 1.00 95.88 126 VAL A CA 1
ATOM 1015 C C . VAL A 1 126 ? -7.265 0.458 9.995 1.00 95.88 126 VAL A C 1
ATOM 1017 O O . VAL A 1 126 ? -8.214 -0.304 10.157 1.00 95.88 126 VAL A O 1
ATOM 1020 N N . TYR A 1 127 ? -6.369 0.288 9.022 1.00 95.25 127 TYR A N 1
ATOM 1021 C CA . TYR A 1 127 ? -6.411 -0.859 8.121 1.00 95.25 127 TYR A CA 1
ATOM 1022 C C . TYR A 1 127 ? -6.342 -2.172 8.902 1.00 95.25 127 TYR A C 1
ATOM 1024 O O . TYR A 1 127 ? -7.206 -3.019 8.711 1.00 95.25 127 TYR A O 1
ATOM 1032 N N . ARG A 1 128 ? -5.395 -2.303 9.842 1.00 95.31 128 ARG A N 1
ATOM 1033 C CA . ARG A 1 128 ? -5.293 -3.497 10.696 1.00 95.31 128 ARG A CA 1
ATOM 1034 C C . ARG A 1 128 ? -6.553 -3.735 11.522 1.00 95.31 128 ARG A C 1
ATOM 1036 O O . ARG A 1 128 ? -7.019 -4.865 11.584 1.00 95.31 128 ARG A O 1
ATOM 1043 N N . LEU A 1 129 ? -7.135 -2.683 12.111 1.00 95.94 129 LEU A N 1
ATOM 1044 C CA . LEU A 1 129 ? -8.394 -2.806 12.859 1.00 95.94 129 LEU A CA 1
ATOM 1045 C C . LEU A 1 129 ? -9.505 -3.453 12.023 1.00 95.94 129 LEU A C 1
ATOM 1047 O O . LEU A 1 129 ? -10.276 -4.244 12.559 1.00 95.94 129 LEU A O 1
ATOM 1051 N N . LEU A 1 130 ? -9.580 -3.095 10.738 1.00 94.38 130 LEU A N 1
ATOM 1052 C CA . LEU A 1 130 ? -10.595 -3.575 9.801 1.00 94.38 130 LEU A CA 1
ATOM 1053 C C . LEU A 1 130 ? -10.254 -4.947 9.209 1.00 94.38 130 LEU A C 1
ATOM 1055 O O . LEU A 1 130 ? -11.145 -5.766 9.041 1.00 94.38 130 LEU A O 1
ATOM 1059 N N . SER A 1 131 ? -8.991 -5.197 8.858 1.00 94.38 131 SER A N 1
ATOM 1060 C CA . SER A 1 131 ? -8.580 -6.434 8.183 1.00 94.38 131 SER A CA 1
ATOM 1061 C C . SER A 1 131 ? -8.395 -7.617 9.131 1.00 94.38 131 SER A C 1
ATOM 1063 O O . SER A 1 131 ? -8.407 -8.757 8.680 1.00 94.38 131 SER A O 1
ATOM 1065 N N . GLU A 1 132 ? -8.159 -7.352 10.418 1.00 95.19 132 GLU A N 1
ATOM 1066 C CA . GLU A 1 132 ? -7.903 -8.367 11.450 1.00 95.19 132 GLU A CA 1
ATOM 1067 C C . GLU A 1 132 ? -9.049 -8.458 12.484 1.00 95.19 132 GLU A C 1
ATOM 1069 O O . GLU A 1 132 ? -8.882 -9.108 13.514 1.00 95.19 132 GLU A O 1
ATOM 1074 N N . ASP A 1 133 ? -10.192 -7.796 12.251 1.00 93.94 133 ASP A N 1
ATOM 1075 C CA . ASP A 1 133 ? -11.360 -7.774 13.155 1.00 93.94 133 ASP A CA 1
ATOM 1076 C C . ASP A 1 133 ? -10.988 -7.456 14.624 1.00 93.94 133 ASP A C 1
ATOM 1078 O O . ASP A 1 133 ? -11.472 -8.073 15.583 1.00 93.94 133 ASP A O 1
ATOM 1082 N N . LEU A 1 134 ? -10.066 -6.505 14.832 1.00 96.00 134 LEU A N 1
ATOM 1083 C CA . LEU A 1 134 ? -9.472 -6.250 16.156 1.00 96.00 134 LEU A CA 1
ATOM 1084 C C . LEU A 1 134 ? -10.456 -5.615 17.143 1.00 96.00 134 LEU A C 1
ATOM 1086 O O . LEU A 1 134 ? -10.310 -5.793 18.351 1.00 96.00 134 LEU A O 1
ATOM 1090 N N . ILE A 1 135 ? -11.457 -4.880 16.650 1.00 96.38 135 ILE A N 1
ATOM 1091 C CA . ILE A 1 135 ? -12.478 -4.261 17.504 1.00 96.38 135 ILE A CA 1
ATOM 1092 C C . ILE A 1 135 ? -13.318 -5.344 18.183 1.00 96.38 135 ILE A C 1
ATOM 1094 O O . ILE A 1 135 ? -13.450 -5.343 19.404 1.00 96.38 135 ILE A O 1
ATOM 1098 N N . GLU A 1 136 ? -13.843 -6.291 17.414 1.00 92.56 136 GLU A N 1
ATOM 1099 C CA . GLU A 1 136 ? -14.690 -7.370 17.908 1.00 92.56 136 GLU A CA 1
ATOM 1100 C C . GLU A 1 136 ? -13.887 -8.412 18.697 1.00 92.56 136 GLU A C 1
ATOM 1102 O O . GLU A 1 136 ? -14.318 -8.844 19.770 1.00 92.56 136 GLU A O 1
ATOM 1107 N N . SER A 1 137 ? -12.705 -8.799 18.203 1.00 93.75 137 SER A N 1
ATOM 1108 C CA . SER A 1 137 ? -11.888 -9.849 18.829 1.00 93.75 137 SER A CA 1
ATOM 1109 C C . SER A 1 137 ? -11.283 -9.422 20.169 1.00 93.75 137 SER A C 1
ATOM 1111 O O . SER A 1 137 ? -11.203 -10.234 21.094 1.00 93.75 137 SER A O 1
ATOM 1113 N N . LEU A 1 138 ? -10.902 -8.148 20.317 1.00 95.06 138 LEU A N 1
ATOM 1114 C CA . LEU A 1 138 ? -10.288 -7.626 21.544 1.00 95.06 138 LEU A CA 1
ATOM 1115 C C . LEU A 1 138 ? -11.262 -6.821 22.413 1.00 95.06 138 LEU A C 1
ATOM 1117 O O . LEU A 1 138 ? -10.966 -6.563 23.582 1.00 95.06 138 LEU A O 1
ATOM 1121 N N . GLY A 1 139 ? -12.431 -6.451 21.892 1.00 92.38 139 GLY A N 1
ATOM 1122 C CA . GLY A 1 139 ? -13.387 -5.559 22.550 1.00 92.38 139 GLY A CA 1
ATOM 1123 C C . GLY A 1 139 ? -14.408 -6.212 23.480 1.00 92.38 139 GLY A C 1
ATOM 1124 O O . GLY A 1 139 ? -15.327 -5.527 23.924 1.00 92.38 139 GLY A O 1
ATOM 1125 N N . SER A 1 140 ? -14.273 -7.506 23.783 1.00 91.44 140 SER A N 1
ATOM 1126 C CA . SER A 1 140 ? -15.183 -8.232 24.682 1.00 91.44 140 SER A CA 1
ATOM 1127 C C . SER A 1 140 ? -14.767 -8.132 26.156 1.00 91.44 140 SER A C 1
ATOM 1129 O O . SER A 1 140 ? -13.646 -8.483 26.532 1.00 91.44 140 SER A O 1
ATOM 1131 N N . ILE A 1 141 ? -15.662 -7.670 27.026 1.00 87.50 141 ILE A N 1
ATOM 1132 C CA . ILE A 1 141 ? -15.398 -7.415 28.447 1.00 87.50 141 ILE A CA 1
ATOM 1133 C C . ILE A 1 141 ? -16.444 -8.129 29.299 1.00 87.50 141 ILE A C 1
ATOM 1135 O O . ILE A 1 141 ? -17.641 -7.884 29.173 1.00 87.50 141 ILE A O 1
ATOM 1139 N N . SER A 1 142 ? -15.988 -8.992 30.208 1.00 84.12 142 SER A N 1
ATOM 1140 C CA . SER A 1 142 ? -16.855 -9.657 31.186 1.00 84.12 142 SER A CA 1
ATOM 1141 C C . SER A 1 142 ? -17.137 -8.743 32.379 1.00 84.12 142 SER A C 1
ATOM 1143 O O . SER A 1 142 ? -16.214 -8.298 33.064 1.00 84.12 142 SER A O 1
ATOM 1145 N N . LEU A 1 143 ? -18.413 -8.491 32.665 1.00 75.31 143 LEU A N 1
ATOM 1146 C CA . LEU A 1 143 ? -18.833 -7.701 33.820 1.00 75.31 143 LEU A CA 1
ATOM 1147 C C . LEU A 1 143 ? -18.691 -8.521 35.110 1.00 75.31 143 LEU A C 1
ATOM 1149 O O . LEU A 1 143 ? -19.375 -9.526 35.305 1.00 75.31 143 LEU A O 1
ATOM 1153 N N . SER A 1 144 ? -17.819 -8.057 36.007 1.00 64.75 144 SER A N 1
ATOM 1154 C CA . SER A 1 144 ? -17.547 -8.674 37.313 1.00 64.75 144 SER A CA 1
ATOM 1155 C C . SER A 1 144 ? -18.017 -7.760 38.452 1.00 64.75 144 SER A C 1
ATOM 1157 O O . SER A 1 144 ? -17.211 -7.274 39.236 1.00 64.75 144 SER A O 1
ATOM 1159 N N . GLY A 1 145 ? -19.312 -7.445 38.526 1.00 61.62 145 GLY A N 1
ATOM 1160 C CA . GLY A 1 145 ? -19.854 -6.599 39.598 1.00 61.62 145 GLY A CA 1
ATOM 1161 C C . GLY A 1 145 ? -21.241 -6.031 39.292 1.00 61.62 145 GLY A C 1
ATOM 1162 O O . GLY A 1 145 ? -21.696 -6.144 38.151 1.00 61.62 145 GLY A O 1
ATOM 1163 N N . PRO A 1 146 ? -21.940 -5.454 40.292 1.00 54.41 146 PRO A N 1
ATOM 1164 C CA . PRO A 1 146 ? -23.209 -4.775 40.058 1.00 54.41 146 PRO A CA 1
ATOM 1165 C C . PRO A 1 146 ? -22.997 -3.652 39.039 1.00 54.41 146 PRO A C 1
ATOM 1167 O O . PRO A 1 146 ? -21.948 -3.006 39.033 1.00 54.41 146 PRO A O 1
ATOM 1170 N N . ALA A 1 147 ? -23.971 -3.482 38.144 1.00 57.44 147 ALA A N 1
ATOM 1171 C CA . ALA A 1 147 ? -23.910 -2.535 37.041 1.00 57.44 147 ALA A CA 1
ATOM 1172 C C . ALA A 1 147 ? -23.440 -1.159 37.533 1.00 57.44 147 ALA A C 1
ATOM 1174 O O . ALA A 1 147 ? -24.057 -0.567 38.415 1.00 57.44 147 ALA A O 1
ATOM 1175 N N . LEU A 1 148 ? -22.343 -0.659 36.962 1.00 57.47 148 LEU A N 1
ATOM 1176 C CA . LEU A 1 148 ? -21.999 0.756 37.048 1.00 57.47 148 LEU A CA 1
ATOM 1177 C C . LEU A 1 148 ? -23.233 1.548 36.584 1.00 57.47 148 LEU A C 1
ATOM 1179 O O . LEU A 1 148 ? -23.663 1.408 35.444 1.00 57.47 148 LEU A O 1
ATOM 1183 N N . GLU A 1 149 ? -23.832 2.338 37.475 1.00 65.12 149 GLU A N 1
ATOM 1184 C CA . GLU A 1 149 ? -25.096 3.040 37.187 1.00 65.12 149 GLU A CA 1
ATOM 1185 C C . GLU A 1 149 ? -24.938 4.114 36.093 1.00 65.12 149 GLU A C 1
ATOM 1187 O O . GLU A 1 149 ? -25.910 4.522 35.460 1.00 65.12 149 GLU A O 1
ATOM 1192 N N . ASP A 1 150 ? -23.699 4.542 35.830 1.00 79.56 150 ASP A N 1
ATOM 1193 C CA . ASP A 1 150 ? -23.361 5.548 34.829 1.00 79.56 150 ASP A CA 1
ATOM 1194 C C . ASP A 1 150 ? -22.833 4.902 33.538 1.00 79.56 150 ASP A C 1
ATOM 1196 O O . ASP A 1 150 ? -21.697 4.417 33.462 1.00 79.56 150 ASP A O 1
ATOM 1200 N N . ARG A 1 151 ? -23.665 4.946 32.490 1.00 80.00 151 ARG A N 1
ATOM 1201 C CA . ARG A 1 151 ? -23.341 4.447 31.146 1.00 80.00 151 ARG A CA 1
ATOM 1202 C C . ARG A 1 151 ? -22.092 5.109 30.556 1.00 80.00 151 ARG A C 1
ATOM 1204 O O . ARG A 1 151 ? -21.356 4.443 29.832 1.00 80.00 151 ARG A O 1
ATOM 1211 N N . GLY A 1 152 ? -21.836 6.381 30.867 1.00 83.00 152 GLY A N 1
ATOM 1212 C CA . GLY A 1 152 ? -20.639 7.087 30.412 1.00 83.00 152 GLY A CA 1
ATOM 1213 C C . GLY A 1 152 ? -19.371 6.475 31.003 1.00 83.00 152 GLY A C 1
ATOM 1214 O O . GLY A 1 152 ? -18.436 6.164 30.271 1.00 83.00 152 GLY A O 1
ATOM 1215 N N . LYS A 1 153 ? -19.373 6.188 32.310 1.00 84.62 153 LYS A N 1
ATOM 1216 C CA . LYS A 1 153 ? -18.238 5.531 32.985 1.00 84.62 153 LYS A CA 1
ATOM 1217 C C . LYS A 1 153 ? -17.989 4.111 32.482 1.00 84.62 153 LYS A C 1
ATOM 1219 O O . LYS A 1 153 ? -16.836 3.701 32.396 1.00 84.62 153 LYS A O 1
ATOM 1224 N N . ILE A 1 154 ? -19.046 3.371 32.130 1.00 85.81 154 ILE A N 1
ATOM 1225 C CA . ILE A 1 154 ? -18.909 2.043 31.509 1.00 85.81 154 ILE A CA 1
ATOM 1226 C C . ILE A 1 154 ? -18.182 2.149 30.170 1.00 85.81 154 ILE A C 1
ATOM 1228 O O . ILE A 1 154 ? -17.256 1.382 29.921 1.00 85.81 154 ILE A O 1
ATOM 1232 N N . ILE A 1 155 ? -18.607 3.081 29.314 1.00 89.06 155 ILE A N 1
ATOM 1233 C CA . ILE A 1 155 ? -18.019 3.271 27.985 1.00 89.06 155 ILE A CA 1
ATOM 1234 C C . ILE A 1 155 ? -16.543 3.645 28.102 1.00 89.06 155 ILE A C 1
ATOM 1236 O O . ILE A 1 155 ? -15.725 3.060 27.401 1.00 89.06 155 ILE A O 1
ATOM 1240 N N . GLU A 1 156 ? -16.200 4.558 29.009 1.00 90.50 156 GLU A N 1
ATOM 1241 C CA . GLU A 1 156 ? -14.813 4.979 29.224 1.00 90.50 156 GLU A CA 1
ATOM 1242 C C . GLU A 1 156 ? -13.931 3.828 29.719 1.00 90.50 156 GLU A C 1
ATOM 1244 O O . GLU A 1 156 ? -12.921 3.518 29.093 1.00 90.50 156 GLU A O 1
ATOM 1249 N N . ALA A 1 157 ? -14.355 3.105 30.760 1.00 89.69 157 ALA A N 1
ATOM 1250 C CA . ALA A 1 157 ? -13.610 1.946 31.255 1.00 89.69 157 ALA A CA 1
ATOM 1251 C C . ALA A 1 157 ? -13.471 0.846 30.183 1.00 89.69 157 ALA A C 1
ATOM 1253 O O . ALA A 1 157 ? -12.433 0.191 30.073 1.00 89.69 157 ALA A O 1
ATOM 1254 N N . ALA A 1 158 ? -14.508 0.647 29.363 1.00 92.00 158 ALA A N 1
ATOM 1255 C CA . ALA A 1 158 ? -14.475 -0.302 28.258 1.00 92.00 158 ALA A CA 1
ATOM 1256 C C . ALA A 1 158 ? -13.554 0.145 27.114 1.00 92.00 158 ALA A C 1
ATOM 1258 O O . ALA A 1 158 ? -12.914 -0.696 26.480 1.00 92.00 158 ALA A O 1
ATOM 1259 N N . ALA A 1 159 ? -13.483 1.447 26.840 1.00 94.38 159 ALA A N 1
ATOM 1260 C CA . ALA A 1 159 ? -12.590 2.021 25.844 1.00 94.38 159 ALA A CA 1
ATOM 1261 C C . ALA A 1 159 ? -11.126 1.930 26.297 1.00 94.38 159 ALA A C 1
ATOM 1263 O O . ALA A 1 159 ? -10.273 1.552 25.498 1.00 94.38 159 ALA A O 1
ATOM 1264 N N . GLU A 1 160 ? -10.837 2.199 27.573 1.00 94.00 160 GLU A N 1
ATOM 1265 C CA . GLU A 1 160 ? -9.501 2.038 28.163 1.00 94.00 160 GLU A CA 1
ATOM 1266 C C . GLU A 1 160 ? -9.009 0.590 28.049 1.00 94.00 160 GLU A C 1
ATOM 1268 O O . GLU A 1 160 ? -7.900 0.344 27.575 1.00 94.00 160 GLU A O 1
ATOM 1273 N N . GLN A 1 161 ? -9.855 -0.383 28.401 1.00 94.06 161 GLN A N 1
ATOM 1274 C CA . GLN A 1 161 ? -9.532 -1.807 28.263 1.00 94.06 161 GLN A CA 1
ATOM 1275 C C . GLN A 1 161 ? -9.277 -2.212 26.807 1.00 94.06 161 GLN A C 1
ATOM 1277 O O . GLN A 1 161 ? -8.334 -2.956 26.535 1.00 94.06 161 GLN A O 1
ATOM 1282 N N . LEU A 1 162 ? -10.088 -1.718 25.865 1.00 95.88 162 LEU A N 1
ATOM 1283 C CA . LEU A 1 162 ? -9.866 -1.952 24.438 1.00 95.88 162 LEU A CA 1
ATOM 1284 C C . LEU A 1 162 ? -8.526 -1.353 23.981 1.00 95.88 162 LEU A C 1
ATOM 1286 O O . LEU A 1 162 ? -7.761 -2.040 23.310 1.00 95.88 162 LEU A O 1
ATOM 1290 N N . CYS A 1 163 ? -8.209 -0.116 24.379 1.00 96.75 163 CYS A N 1
ATOM 1291 C CA . CYS A 1 163 ? -6.946 0.536 24.023 1.00 96.75 163 CYS A CA 1
ATOM 1292 C C . CYS A 1 163 ? -5.731 -0.245 24.540 1.00 96.75 163 CYS A C 1
ATOM 1294 O O . CYS A 1 163 ? -4.809 -0.482 23.768 1.00 96.75 163 CYS A O 1
ATOM 1296 N N . LEU A 1 164 ? -5.755 -0.710 25.794 1.00 95.12 164 LEU A N 1
ATOM 1297 C CA . LEU A 1 164 ? -4.670 -1.515 26.372 1.00 95.12 164 LEU A CA 1
ATOM 1298 C C . LEU A 1 164 ? -4.451 -2.832 25.615 1.00 95.12 164 LEU A C 1
ATOM 1300 O O . LEU A 1 164 ? -3.319 -3.254 25.388 1.00 95.12 164 LEU A O 1
ATOM 1304 N N . ARG A 1 165 ? -5.536 -3.500 25.207 1.00 95.88 165 ARG A N 1
ATOM 1305 C CA . ARG A 1 165 ? -5.447 -4.750 24.436 1.00 95.88 165 ARG A CA 1
ATOM 1306 C C . ARG A 1 165 ? -4.940 -4.513 23.018 1.00 95.88 165 ARG A C 1
ATOM 1308 O O . ARG A 1 165 ? -4.170 -5.323 22.516 1.00 95.88 165 ARG A O 1
ATOM 1315 N N . LEU A 1 166 ? -5.349 -3.411 22.392 1.00 96.44 166 LEU A N 1
ATOM 1316 C CA . LEU A 1 166 ? -4.843 -2.991 21.086 1.00 96.44 166 LEU A CA 1
ATOM 1317 C C . LEU A 1 166 ? -3.359 -2.626 21.150 1.00 96.44 166 LEU A C 1
ATOM 1319 O O . LEU A 1 166 ? -2.612 -3.004 20.257 1.00 96.44 166 LEU A O 1
ATOM 1323 N N . GLU A 1 167 ? -2.915 -1.954 22.207 1.00 95.50 167 GLU A N 1
ATOM 1324 C CA . GLU A 1 167 ? -1.497 -1.661 22.433 1.00 95.50 167 GLU A CA 1
ATOM 1325 C C . GLU A 1 167 ? -0.683 -2.952 22.598 1.00 95.50 167 GLU A C 1
ATOM 1327 O O . GLU A 1 167 ? 0.377 -3.094 22.005 1.00 95.50 167 GLU A O 1
ATOM 1332 N N . ALA A 1 168 ? -1.208 -3.954 23.310 1.00 93.69 168 ALA A N 1
ATOM 1333 C CA . ALA A 1 168 ? -0.545 -5.254 23.435 1.00 93.69 168 ALA A CA 1
ATOM 1334 C C . ALA A 1 168 ? -0.537 -6.082 22.131 1.00 93.69 168 ALA A C 1
ATOM 1336 O O . ALA A 1 168 ? 0.354 -6.906 21.928 1.00 93.69 168 ALA A O 1
ATOM 1337 N N . ALA A 1 169 ? -1.534 -5.900 21.259 1.00 93.12 169 ALA A N 1
ATOM 1338 C CA . ALA A 1 169 ? -1.691 -6.656 20.012 1.00 93.12 169 ALA A CA 1
ATOM 1339 C C . ALA A 1 169 ? -1.086 -5.957 18.780 1.00 93.12 169 ALA A C 1
ATOM 1341 O O . ALA A 1 169 ? -0.990 -6.551 17.698 1.00 93.12 169 ALA A O 1
ATOM 1342 N N . THR A 1 170 ? -0.701 -4.686 18.903 1.00 91.06 170 THR A N 1
ATOM 1343 C CA . THR A 1 170 ? -0.227 -3.875 17.781 1.00 91.06 170 THR A CA 1
ATOM 1344 C C . THR A 1 170 ? 1.056 -3.131 18.126 1.00 91.06 170 THR A C 1
ATOM 1346 O O . THR A 1 170 ? 1.246 -2.683 19.243 1.00 91.06 170 THR A O 1
ATOM 1349 N N . ASP A 1 171 ? 1.922 -2.933 17.134 1.00 87.00 171 ASP A N 1
ATOM 1350 C CA . ASP A 1 171 ? 3.127 -2.101 17.264 1.00 87.00 171 ASP A CA 1
ATOM 1351 C C . ASP A 1 171 ? 2.792 -0.608 17.048 1.00 87.00 171 ASP A C 1
ATOM 1353 O O . ASP A 1 171 ? 3.418 0.092 16.257 1.00 87.00 171 ASP A O 1
ATOM 1357 N N . THR A 1 172 ? 1.680 -0.146 17.631 1.00 89.50 172 THR A N 1
ATOM 1358 C CA . THR A 1 172 ? 1.144 1.210 17.424 1.00 89.50 172 THR A CA 1
ATOM 1359 C C . THR A 1 172 ? 1.249 2.019 18.709 1.00 89.50 172 THR A C 1
ATOM 1361 O O . THR A 1 172 ? 0.885 1.546 19.779 1.00 89.50 172 THR A O 1
ATOM 1364 N N . ASP A 1 173 ? 1.694 3.271 18.591 1.00 89.69 173 ASP A N 1
ATOM 1365 C CA . ASP A 1 173 ? 1.780 4.216 19.707 1.00 89.69 173 ASP A CA 1
ATOM 1366 C C . ASP A 1 173 ? 0.444 4.364 20.466 1.00 89.69 173 ASP A C 1
ATOM 1368 O O . ASP A 1 173 ? -0.612 4.609 19.870 1.00 89.69 173 ASP A O 1
ATOM 1372 N N . ALA A 1 174 ? 0.505 4.285 21.799 1.00 92.31 174 ALA A N 1
ATOM 1373 C CA . ALA A 1 174 ? -0.662 4.336 22.678 1.00 92.31 174 ALA A CA 1
ATOM 1374 C C . ALA A 1 174 ? -1.491 5.620 22.500 1.00 92.31 174 ALA A C 1
ATOM 1376 O O . ALA A 1 174 ? -2.726 5.581 22.507 1.00 92.31 174 ALA A O 1
ATOM 1377 N N . ALA A 1 175 ? -0.842 6.771 22.284 1.00 91.56 175 ALA A N 1
ATOM 1378 C CA . ALA A 1 175 ? -1.556 8.028 22.084 1.00 91.56 175 ALA A CA 1
ATOM 1379 C C . ALA A 1 175 ? -2.293 8.052 20.734 1.00 91.56 175 ALA A C 1
ATOM 1381 O O . ALA A 1 175 ? -3.389 8.613 20.634 1.00 91.56 175 ALA A O 1
ATOM 1382 N N . LEU A 1 176 ? -1.732 7.441 19.686 1.00 92.75 176 LEU A N 1
ATOM 1383 C CA . LEU A 1 176 ? -2.416 7.251 18.407 1.00 92.75 176 LEU A CA 1
ATOM 1384 C C . LEU A 1 176 ? -3.622 6.308 18.527 1.00 92.75 176 LEU A C 1
ATOM 1386 O O . LEU A 1 176 ? -4.691 6.654 18.008 1.00 92.75 176 LEU A O 1
ATOM 1390 N N . ILE A 1 177 ? -3.476 5.178 19.228 1.00 96.19 177 ILE A N 1
ATOM 1391 C CA . ILE A 1 177 ? -4.576 4.240 19.508 1.00 96.19 177 ILE A CA 1
ATOM 1392 C C . ILE A 1 177 ? -5.702 4.985 20.222 1.00 96.19 177 ILE A C 1
ATOM 1394 O O . ILE A 1 177 ? -6.818 5.060 19.706 1.00 96.19 177 ILE A O 1
ATOM 1398 N N . TYR A 1 178 ? -5.391 5.617 21.356 1.00 95.69 178 TYR A N 1
ATOM 1399 C CA . TYR A 1 178 ? -6.376 6.302 22.186 1.00 95.69 178 TYR A CA 1
ATOM 1400 C C . TYR A 1 178 ? -7.144 7.375 21.407 1.00 95.69 178 TYR A C 1
ATOM 1402 O O . TYR A 1 178 ? -8.374 7.380 21.403 1.00 95.69 178 TYR A O 1
ATOM 1410 N N . ARG A 1 179 ? -6.438 8.251 20.674 1.00 95.00 179 ARG A N 1
ATOM 1411 C CA . ARG A 1 179 ? -7.073 9.293 19.844 1.00 95.00 179 ARG A CA 1
ATOM 1412 C C . ARG A 1 179 ? -7.972 8.707 18.757 1.00 95.00 179 ARG A C 1
ATOM 1414 O O . ARG A 1 179 ? -9.022 9.276 18.468 1.00 95.00 179 ARG A O 1
ATOM 1421 N N . THR A 1 180 ? -7.562 7.602 18.137 1.00 96.12 180 THR A N 1
ATOM 1422 C CA . THR A 1 180 ? -8.319 6.978 17.043 1.00 96.12 180 THR A CA 1
ATOM 1423 C C . THR A 1 180 ? -9.569 6.273 17.563 1.00 96.12 180 THR A C 1
ATOM 1425 O O . THR A 1 180 ? -10.647 6.487 17.015 1.00 96.12 180 THR A O 1
ATOM 1428 N N . ILE A 1 181 ? -9.456 5.506 18.651 1.00 96.88 181 ILE A N 1
ATOM 1429 C CA . ILE A 1 181 ? -10.594 4.819 19.274 1.00 96.88 181 ILE A CA 1
ATOM 1430 C C . ILE A 1 181 ? -11.598 5.827 19.839 1.00 96.88 181 ILE A C 1
ATOM 1432 O O . ILE A 1 181 ? -12.785 5.719 19.544 1.00 96.88 181 ILE A O 1
ATOM 1436 N N . ARG A 1 182 ? -11.135 6.871 20.543 1.00 95.69 182 ARG A N 1
ATOM 1437 C CA . ARG A 1 182 ? -11.984 7.997 20.973 1.00 95.69 182 ARG A CA 1
ATOM 1438 C C . ARG A 1 182 ? -12.747 8.609 19.804 1.00 95.69 182 ARG A C 1
ATOM 1440 O O . ARG A 1 182 ? -13.963 8.728 19.867 1.00 95.69 182 ARG A O 1
ATOM 1447 N N . LEU A 1 183 ? -12.054 8.919 18.706 1.00 95.25 183 LEU A N 1
ATOM 1448 C CA . LEU A 1 183 ? -12.691 9.460 17.506 1.00 95.25 183 LEU A CA 1
ATOM 1449 C C . LEU A 1 183 ? -13.774 8.518 16.960 1.00 95.25 183 LEU A C 1
ATOM 1451 O O . LEU A 1 183 ? -14.820 8.992 16.527 1.00 95.25 183 LEU A O 1
ATOM 1455 N N . PHE A 1 184 ? -13.540 7.206 16.952 1.00 96.06 184 PHE A N 1
ATOM 1456 C CA . PHE A 1 184 ? -14.521 6.236 16.461 1.00 96.06 184 PHE A CA 1
ATOM 1457 C C . PHE A 1 184 ? -15.746 6.137 17.367 1.00 96.06 184 PHE A C 1
ATOM 1459 O O . PHE A 1 184 ? -16.859 6.063 16.850 1.00 96.06 184 PHE A O 1
ATOM 1466 N N . ILE A 1 185 ? -15.561 6.206 18.685 1.00 94.88 185 ILE A N 1
ATOM 1467 C CA . ILE A 1 185 ? -16.657 6.250 19.659 1.00 94.88 185 ILE A CA 1
ATOM 1468 C C . ILE A 1 185 ? -17.459 7.546 19.485 1.00 94.88 185 ILE A C 1
ATOM 1470 O O . ILE A 1 185 ? -18.670 7.500 19.281 1.00 94.88 185 ILE A O 1
ATOM 1474 N N . ASP A 1 186 ? -16.785 8.697 19.473 1.00 94.00 186 ASP A N 1
ATOM 1475 C CA . ASP A 1 186 ? -17.417 10.019 19.385 1.00 94.00 186 ASP A CA 1
ATOM 1476 C C . ASP A 1 186 ? -18.169 10.223 18.060 1.00 94.00 186 ASP A C 1
ATOM 1478 O O . ASP A 1 186 ? -19.175 10.933 17.998 1.00 94.00 186 ASP A O 1
ATOM 1482 N N . LYS A 1 187 ? -17.683 9.610 16.973 1.00 94.75 187 LYS A N 1
ATOM 1483 C CA . LYS A 1 187 ? -18.340 9.619 15.655 1.00 94.75 187 LYS A CA 1
ATOM 1484 C C . LYS A 1 187 ? -19.375 8.508 15.479 1.00 94.75 187 LYS A C 1
ATOM 1486 O O . LYS A 1 187 ? -20.002 8.455 14.418 1.00 94.75 187 LYS A O 1
ATOM 1491 N N . GLY A 1 188 ? -19.543 7.639 16.476 1.00 93.44 188 GLY A N 1
ATOM 1492 C CA . GLY A 1 188 ? -20.462 6.505 16.436 1.00 93.44 188 GLY A CA 1
ATOM 1493 C C . GLY A 1 188 ? -20.089 5.442 15.401 1.00 93.44 188 GLY A C 1
ATOM 1494 O O . GLY A 1 188 ? -20.967 4.723 14.941 1.00 93.44 188 GLY A O 1
ATOM 1495 N N . TYR A 1 189 ? -18.823 5.352 14.985 1.00 94.94 189 TYR A N 1
ATOM 1496 C CA . TYR A 1 189 ? -18.345 4.295 14.081 1.00 94.94 189 TYR A CA 1
ATOM 1497 C C . TYR A 1 189 ? -18.226 2.945 14.783 1.00 94.94 189 TYR A C 1
ATOM 1499 O O . TYR A 1 189 ? -18.388 1.907 14.149 1.00 94.94 189 TYR A O 1
ATOM 1507 N N . ILE A 1 190 ? -17.973 2.964 16.091 1.00 95.06 190 ILE A N 1
ATOM 1508 C CA . ILE A 1 190 ? -18.059 1.781 16.942 1.00 95.06 190 ILE A CA 1
ATOM 1509 C C . ILE A 1 190 ? -19.003 2.061 18.103 1.00 95.06 190 ILE A C 1
ATOM 1511 O O . ILE A 1 190 ? -19.068 3.185 18.605 1.00 95.06 190 ILE A O 1
ATOM 1515 N N . ASN A 1 191 ? -19.733 1.040 18.543 1.00 93.06 191 ASN A N 1
ATOM 1516 C CA . ASN A 1 191 ? -20.563 1.133 19.735 1.00 93.06 191 ASN A CA 1
ATOM 1517 C C . ASN A 1 191 ? -20.398 -0.073 20.654 1.00 93.06 191 ASN A C 1
ATOM 1519 O O . ASN A 1 191 ? -19.993 -1.158 20.239 1.00 93.06 191 ASN A O 1
ATOM 1523 N N . LEU A 1 192 ? -20.701 0.155 21.930 1.00 92.00 192 LEU A N 1
ATOM 1524 C CA . LEU A 1 192 ? -20.671 -0.865 22.963 1.00 92.00 192 LEU A CA 1
ATOM 1525 C C . LEU A 1 192 ? -22.076 -1.443 23.125 1.00 92.00 192 LEU A C 1
ATOM 1527 O O . LEU A 1 192 ? -23.016 -0.715 23.469 1.00 92.00 192 LEU A O 1
ATOM 1531 N N . ARG A 1 193 ? -22.225 -2.748 22.894 1.00 88.44 193 ARG A N 1
ATOM 1532 C CA . ARG A 1 193 ? -23.462 -3.479 23.188 1.00 88.44 193 ARG A CA 1
ATOM 1533 C C . ARG A 1 193 ? -23.273 -4.430 24.351 1.00 88.44 193 ARG A C 1
ATOM 1535 O O . ARG A 1 193 ? -22.206 -5.000 24.535 1.00 88.44 193 ARG A O 1
ATOM 1542 N N . GLN A 1 194 ? -24.342 -4.606 25.115 1.00 86.06 194 GLN A N 1
ATOM 1543 C CA . GLN A 1 194 ? -24.406 -5.611 26.159 1.00 86.06 194 GLN A CA 1
ATOM 1544 C C . GLN A 1 194 ? -25.084 -6.868 25.617 1.00 86.06 194 GLN A C 1
ATOM 1546 O O . GLN A 1 194 ? -26.200 -6.793 25.103 1.00 86.06 194 GLN A O 1
ATOM 1551 N N . ASP A 1 195 ? -24.416 -8.003 25.775 1.00 83.06 195 ASP A N 1
ATOM 1552 C CA . ASP A 1 195 ? -24.953 -9.339 25.557 1.00 83.06 195 ASP A CA 1
ATOM 1553 C C . ASP A 1 195 ? -24.832 -10.141 26.861 1.00 83.06 195 ASP A C 1
ATOM 1555 O O . ASP A 1 195 ? -23.753 -10.574 27.277 1.00 83.06 195 ASP A O 1
ATOM 1559 N N . GLY A 1 196 ? -25.944 -10.238 27.594 1.00 82.81 196 GLY A N 1
ATOM 1560 C CA . GLY A 1 196 ? -25.977 -10.836 28.927 1.00 82.81 196 GLY A CA 1
ATOM 1561 C C . GLY A 1 196 ? -25.040 -10.131 29.918 1.00 82.81 196 GLY A C 1
ATOM 1562 O O . GLY A 1 196 ? -25.292 -8.997 30.333 1.00 82.81 196 GLY A O 1
ATOM 1563 N N . LYS A 1 197 ? -23.974 -10.828 30.332 1.00 83.94 197 LYS A N 1
ATOM 1564 C CA . LYS A 1 197 ? -22.931 -10.325 31.253 1.00 83.94 197 LYS A CA 1
ATOM 1565 C C . LYS A 1 197 ? -21.680 -9.813 30.531 1.00 83.94 197 LYS A C 1
ATOM 1567 O O . LYS A 1 197 ? -20.692 -9.486 31.188 1.00 83.94 197 LYS A O 1
ATOM 1572 N N . THR A 1 198 ? -21.715 -9.747 29.208 1.00 87.00 198 THR A N 1
ATOM 1573 C CA . THR A 1 198 ? -20.578 -9.352 28.383 1.00 87.00 198 THR A CA 1
ATOM 1574 C C . THR A 1 198 ? -20.889 -8.036 27.687 1.00 87.00 198 THR A C 1
ATOM 1576 O O . THR A 1 198 ? -21.982 -7.840 27.163 1.00 87.00 198 THR A O 1
ATOM 1579 N N . LEU A 1 199 ? -19.930 -7.119 27.687 1.00 89.81 199 LEU A N 1
ATOM 1580 C CA . LEU A 1 199 ? -19.946 -5.926 26.851 1.00 89.81 199 LEU A CA 1
ATOM 1581 C C . LEU A 1 199 ? -19.054 -6.177 25.641 1.00 89.81 199 LEU A C 1
ATOM 1583 O O . LEU A 1 199 ? -17.945 -6.673 25.805 1.00 89.81 199 LEU A O 1
ATOM 1587 N N . ILE A 1 200 ? -19.532 -5.860 24.443 1.00 92.38 200 ILE A N 1
ATOM 1588 C CA . ILE A 1 200 ? -18.833 -6.135 23.188 1.00 92.38 200 ILE A CA 1
ATOM 1589 C C . ILE A 1 200 ? -18.797 -4.855 22.358 1.00 92.38 200 ILE A C 1
ATOM 1591 O O . ILE A 1 200 ? -19.845 -4.265 22.069 1.00 92.38 200 ILE A O 1
ATOM 1595 N N . TRP A 1 201 ? -17.590 -4.427 21.993 1.00 95.38 201 TRP A N 1
ATOM 1596 C CA . TRP A 1 201 ? -17.386 -3.411 20.965 1.00 95.38 201 TRP A CA 1
ATOM 1597 C C . TRP A 1 201 ? -17.614 -3.994 19.576 1.00 95.38 201 TRP A C 1
ATOM 1599 O O . TRP A 1 201 ? -17.223 -5.125 19.298 1.00 95.38 201 TRP A O 1
ATOM 1609 N N . ARG A 1 202 ? -18.236 -3.206 18.703 1.00 94.00 202 ARG A N 1
ATOM 1610 C CA . ARG A 1 202 ? -18.497 -3.591 17.315 1.00 94.00 202 ARG A CA 1
ATOM 1611 C C . ARG A 1 202 ? -18.566 -2.380 16.401 1.00 94.00 202 ARG A C 1
ATOM 1613 O O . ARG A 1 202 ? -18.950 -1.295 16.854 1.00 94.00 202 ARG A O 1
ATOM 1620 N N . TRP A 1 203 ? -18.293 -2.588 15.122 1.00 94.38 203 TRP A N 1
ATOM 1621 C CA . TRP A 1 203 ? -18.582 -1.600 14.085 1.00 94.38 203 TRP A CA 1
ATOM 1622 C C . TRP A 1 203 ? -20.090 -1.340 13.951 1.00 94.38 203 TRP A C 1
ATOM 1624 O O . TRP A 1 203 ? -20.923 -2.250 14.044 1.00 94.38 203 TRP A O 1
ATOM 1634 N N . THR A 1 204 ? -20.465 -0.079 13.742 1.00 92.31 204 THR A N 1
ATOM 1635 C CA . THR A 1 204 ? -21.843 0.294 13.402 1.00 92.31 204 THR A CA 1
ATOM 1636 C C . THR A 1 204 ? -22.091 0.096 11.910 1.00 92.31 204 THR A C 1
ATOM 1638 O O . THR A 1 204 ? -21.213 0.334 11.084 1.00 92.31 204 THR A O 1
ATOM 1641 N N . HIS A 1 205 ? -23.300 -0.340 11.541 1.00 80.06 205 HIS A N 1
ATOM 1642 C CA . HIS A 1 205 ? -23.670 -0.449 10.125 1.00 80.06 205 HIS A CA 1
ATOM 1643 C C . HIS A 1 205 ? -23.992 0.937 9.566 1.00 80.06 205 HIS A C 1
ATOM 1645 O O . HIS A 1 205 ? -23.711 1.241 8.407 1.00 80.06 205 HIS A O 1
ATOM 1651 N N . ASN A 1 206 ? -24.589 1.789 10.404 1.00 76.12 206 ASN A N 1
ATOM 1652 C CA . ASN A 1 206 ? -24.842 3.185 10.098 1.00 76.12 206 ASN A CA 1
ATOM 1653 C C . ASN A 1 206 ? 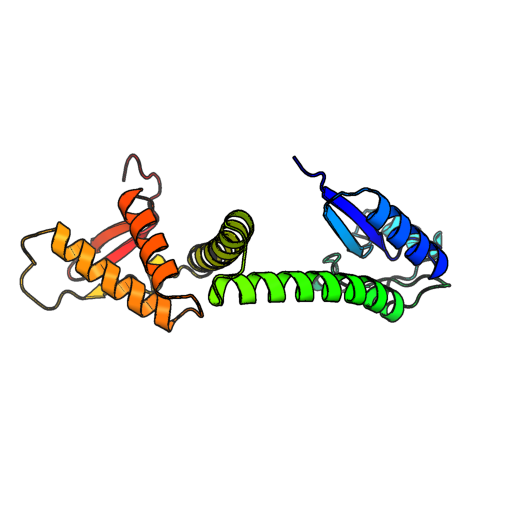-24.787 4.023 11.378 1.00 76.12 206 ASN A C 1
ATOM 1655 O O . ASN A 1 206 ? -25.681 3.943 12.218 1.00 76.12 206 ASN A O 1
ATOM 1659 N N . ASN A 1 207 ? -23.787 4.897 11.482 1.00 71.38 207 ASN A N 1
ATOM 1660 C CA . ASN A 1 207 ? -23.566 5.757 12.649 1.00 71.38 207 ASN A CA 1
ATOM 1661 C C . ASN A 1 207 ? -24.651 6.828 12.894 1.00 71.38 207 ASN A C 1
ATOM 1663 O O . ASN A 1 207 ? -24.531 7.618 13.828 1.00 71.38 207 ASN A O 1
ATOM 1667 N N . ARG A 1 208 ? -25.682 6.909 12.041 1.00 67.06 208 ARG A N 1
ATOM 1668 C CA . ARG A 1 208 ? -26.856 7.779 12.227 1.00 67.06 208 ARG A CA 1
ATOM 1669 C C . ARG A 1 208 ? -28.087 7.035 12.743 1.00 67.06 208 ARG A C 1
ATOM 1671 O O . ARG A 1 208 ? -29.063 7.692 13.093 1.00 67.06 208 ARG A O 1
ATOM 1678 N N . VAL A 1 209 ? -28.074 5.702 12.707 1.00 61.28 209 VAL A N 1
ATOM 1679 C CA . VAL A 1 209 ? -29.246 4.852 12.986 1.00 61.28 209 VAL A CA 1
ATOM 1680 C C . VAL A 1 209 ? -28.983 3.875 14.138 1.00 61.28 209 VAL A C 1
ATOM 1682 O O . VAL A 1 209 ? -29.912 3.597 14.895 1.00 61.28 209 VAL A O 1
ATOM 1685 N N . ASP A 1 210 ? -27.748 3.379 14.274 1.00 55.91 210 ASP A N 1
ATOM 1686 C CA . ASP A 1 210 ? -27.280 2.501 15.365 1.00 55.91 210 ASP A CA 1
ATOM 1687 C C . ASP A 1 210 ? -26.760 3.267 16.592 1.00 55.91 210 ASP A C 1
ATOM 1689 O O . ASP A 1 210 ? -26.802 2.672 17.699 1.00 55.91 210 ASP A O 1
#